Protein AF-0000000078474827 (afdb_homodimer)

Secondary structure (DSSP, 8-state):
----------TT-TT-S--HHHHHHHHSS-EEEEEEE-GGGTHHHHHSS-HHHHHHHHHHHHHHHHHTTEEEEE-B--TTS--BSHHHHHHHHHHHHH--------B-S-GGG-EE-TTSS-HHHHHHHHTTSSS--S----TTS-------HHHHHHHHHHHHHTTS---/----------TT-TTSS--HHHHHHHHSS-EEEEEEE-GGGTHHHHHSS-HHHHHHHHHHHHHHHHHTTEEEEE-B--TTS--BSHHHHHHHHHHHHH--------B-S-GGG-EE-TTSS-HHHHHHHHTTSSS--S----TTS-------HHHHHHHHHHHHHTTS---

Nearest PDB structures (foldseek):
  7z8j-assembly1_j  TM=6.757E-01  e=3.458E-06  Homo sapiens
  7z8k-assembly1_i  TM=7.017E-01  e=5.697E-06  Homo sapiens
  8ptk-assembly1_q  TM=6.849E-01  e=7.313E-06  Homo sapiens
  7z8f-assembly1_r  TM=7.012E-01  e=1.283E-05  Homo sapiens
  4w7g-assembly1_A  TM=6.858E-01  e=3.317E-03  Thermochaetoides thermophila DSM 1495

Foldseek 3Di:
DDPDPPCPDPPPPVCPLQPPLVVVVVPHLDAAEAEAEALVVVVVCCVDPPVLLLVVVVLLVVLVLQSNLHKYFAWHDDPPDDIECPVVVVQVVCCSVPVDDDDDAADPDDSRGGIDHGPNDHNVNSLVVVCPGPNNGSPCPPPPPPCPPVPPPVVVVVVVCVVVVVPPDDD/DDPPPPCPDPPPPVCPLQPPLVVCVVVHLDAAEAEAEALVVVVVCCVPPRVLLLVVVVLLVVLVLQSNLHKYFAWHDDPPDDIECPVVVVQVVCCSVPVDDDDDAADPDDSRGGIDHGPNDHNVNSLVVCCPGPNNGSPCCPPPPPCPPVPPPCVVVVVVCVVVVVPPDDD

Radius of gyration: 22.43 Å; Cα contacts (8 Å, |Δi|>4): 471; chains: 2; bounding box: 46×46×103 Å

InterPro domains:
  IPR008467 Dynein 1 light intermediate chain [PTHR12688] (30-138)
  IPR022780 Dynein family light intermediate chain [PF05783] (30-127)

Organism: Eimeria tenella (NCBI:txid5802)

Solvent-accessible surface area (backbone atoms only — not comparable to full-atom values): 19383 Å² total; per-residue (Å²): 136,83,78,78,79,79,77,76,78,78,81,72,68,89,64,65,91,46,32,71,54,29,59,42,43,68,66,31,74,34,43,42,36,36,38,32,30,27,23,55,63,50,51,64,42,53,74,40,100,42,40,63,53,51,53,50,52,53,48,47,52,50,41,56,22,30,44,35,41,18,18,40,38,23,17,20,49,50,86,96,52,83,65,36,46,54,69,56,50,50,44,51,50,42,19,57,50,71,63,45,87,76,82,83,72,70,32,84,87,41,86,38,49,26,30,41,55,53,65,72,55,49,55,68,61,49,50,58,55,37,46,74,42,93,73,44,53,82,79,58,77,55,78,59,62,68,75,62,69,74,54,53,54,58,58,54,47,47,48,50,47,48,57,53,55,59,66,55,73,86,125,138,84,80,77,81,80,79,77,77,78,79,72,66,88,63,64,90,45,32,70,53,28,57,40,43,69,71,28,75,32,44,41,38,37,38,32,29,28,24,54,66,51,51,62,42,52,74,39,101,42,39,64,54,51,54,48,52,54,49,49,52,50,43,55,23,30,45,36,43,18,17,40,38,24,19,20,49,49,87,96,52,82,66,36,46,54,68,55,50,51,45,51,50,41,20,56,51,70,64,45,86,75,82,83,73,70,32,83,88,42,85,38,48,26,29,40,54,53,67,72,55,50,55,68,59,47,51,58,55,38,46,75,43,94,72,44,52,80,78,58,76,53,78,58,63,70,76,61,70,77,54,52,49,59,58,54,42,44,48,51,45,48,58,53,56,58,67,54,76,87,127

Sequence (342 aa):
MRGVPRTVSKQTAAAAAAAPLLLLGAAASVSLTVAVTRGDCLSPFKRRQTPECLLLLLLYCRYLCAKNAAALIVTSCKPGATPRNVRLLYRYLMHRMYGYPFREGAQLEDEETLFVPAGWETVEELNAIVAKTSAGTFDKEKETAPAVSVQPIASFLKELQQQHSSSTPQLMRGVPRTVSKQTAAAAAAAPLLLLGAAASVSLTVAVTRGDCLSPFKRRQTPECLLLLLLYCRYLCAKNAAALIVTSCKPGATPRNVRLLYRYLMHRMYGYPFREGAQLEDEETLFVPAGWETVEELNAIVAKTSAGTFDKEKETAPAVSVQPIASFLKELQQQHSSSTPQL

pLDDT: mean 71.15, std 27.14, range [22.98, 98.56]

Structure (mmCIF, N/CA/C/O backbone):
data_AF-0000000078474827-model_v1
#
loop_
_entity.id
_entity.type
_entity.pdbx_description
1 polymer 'Dynein light intermediate chain'
#
loop_
_atom_site.group_PDB
_atom_site.id
_atom_site.type_symbol
_atom_site.label_atom_id
_atom_site.label_alt_id
_atom_site.label_comp_id
_atom_site.label_asym_id
_atom_site.label_entity_id
_atom_site.label_seq_id
_atom_site.pdbx_PDB_ins_code
_atom_site.Cartn_x
_atom_site.Cartn_y
_atom_site.Cartn_z
_atom_site.occupancy
_atom_site.B_iso_or_equiv
_atom_site.auth_seq_id
_atom_site.auth_comp_id
_atom_site.auth_asym_id
_atom_site.auth_atom_id
_atom_site.pdbx_PDB_model_num
ATOM 1 N N . MET A 1 1 ? 1.101 17.953 -53.156 1 27.97 1 MET A N 1
ATOM 2 C CA . MET A 1 1 ? 0.375 18.047 -51.875 1 27.97 1 MET A CA 1
ATOM 3 C C . MET A 1 1 ? 0.92 17.047 -50.875 1 27.97 1 MET A C 1
ATOM 5 O O . MET A 1 1 ? 0.712 15.836 -51 1 27.97 1 MET A O 1
ATOM 9 N N . ARG A 1 2 ? 2.07 17.25 -50.219 1 30.53 2 ARG A N 1
ATOM 10 C CA . ARG A 1 2 ? 3.104 16.438 -49.594 1 30.53 2 ARG A CA 1
ATOM 11 C C . ARG A 1 2 ? 2.648 15.93 -48.25 1 30.53 2 ARG A C 1
ATOM 13 O O . ARG A 1 2 ? 2.088 16.688 -47.438 1 30.53 2 ARG A O 1
ATOM 20 N N . GLY A 1 3 ? 2.221 14.617 -48.094 1 29.75 3 GLY A N 1
ATOM 21 C CA . GLY A 1 3 ? 1.652 13.836 -47 1 29.75 3 GLY A CA 1
ATOM 22 C C . GLY A 1 3 ? 2.465 13.906 -45.719 1 29.75 3 GLY A C 1
ATOM 23 O O . GLY A 1 3 ? 3.689 13.758 -45.75 1 29.75 3 GLY A O 1
ATOM 24 N N . VAL A 1 4 ? 2.086 14.805 -44.781 1 34.19 4 VAL A N 1
ATOM 25 C CA . VAL A 1 4 ? 2.803 15.109 -43.562 1 34.19 4 VAL A CA 1
ATOM 26 C C . VAL A 1 4 ? 3.01 13.836 -42.75 1 34.19 4 VAL A C 1
ATOM 28 O O . VAL A 1 4 ? 2.066 13.07 -42.531 1 34.19 4 VAL A O 1
ATOM 31 N N . PRO A 1 5 ? 4.262 13.273 -42.688 1 34.56 5 PRO A N 1
ATOM 32 C CA . PRO A 1 5 ? 4.637 12.039 -42 1 34.56 5 PRO A CA 1
ATOM 33 C C . PRO A 1 5 ? 4.266 12.062 -40.5 1 34.56 5 PRO A C 1
ATOM 35 O O . PRO A 1 5 ? 4.461 13.078 -39.844 1 34.56 5 PRO A O 1
ATOM 38 N N . ARG A 1 6 ? 3.127 11.469 -40.062 1 28.42 6 ARG A N 1
ATOM 39 C CA . ARG A 1 6 ? 2.553 11.344 -38.75 1 28.42 6 ARG A CA 1
ATOM 40 C C . ARG A 1 6 ? 3.59 10.836 -37.75 1 28.42 6 ARG A C 1
ATOM 42 O O . ARG A 1 6 ? 4.133 9.742 -37.906 1 28.42 6 ARG A O 1
ATOM 49 N N . THR A 1 7 ? 4.484 11.648 -37.156 1 28.05 7 THR A N 1
ATOM 50 C CA . THR A 1 7 ? 5.547 11.383 -36.188 1 28.05 7 THR A CA 1
ATOM 51 C C . THR A 1 7 ? 4.992 10.656 -34.938 1 28.05 7 THR A C 1
ATOM 53 O O . THR A 1 7 ? 4.172 11.211 -34.219 1 28.05 7 THR A O 1
ATOM 56 N N . VAL A 1 8 ? 4.484 9.414 -35.062 1 27.81 8 VAL A N 1
ATOM 57 C CA . VAL A 1 8 ? 4.102 8.562 -33.938 1 27.81 8 VAL A CA 1
ATOM 58 C C . VAL A 1 8 ? 5.227 8.539 -32.906 1 27.81 8 VAL A C 1
ATOM 60 O O . VAL A 1 8 ? 6.34 8.102 -33.188 1 27.81 8 VAL A O 1
ATOM 63 N N . SER A 1 9 ? 5.504 9.578 -32.125 1 26.67 9 SER A N 1
ATOM 64 C CA . SER A 1 9 ? 6.574 9.734 -31.156 1 26.67 9 SER A CA 1
ATOM 65 C C . SER A 1 9 ? 6.641 8.531 -30.219 1 26.67 9 SER A C 1
ATOM 67 O O . SER A 1 9 ? 5.613 7.949 -29.875 1 26.67 9 SER A O 1
ATOM 69 N N . LYS A 1 10 ? 7.777 7.762 -30.078 1 26.44 10 LYS A N 1
ATOM 70 C CA . LYS A 1 10 ? 8.492 6.684 -29.406 1 26.44 10 LYS A CA 1
ATOM 71 C C . LYS A 1 10 ? 8.391 6.82 -27.891 1 26.44 10 LYS A C 1
ATOM 73 O O . LYS A 1 10 ? 9.359 7.199 -27.234 1 26.44 10 LYS A O 1
ATOM 78 N N . GLN A 1 11 ? 7.609 7.703 -27.344 1 27.09 11 GLN A N 1
ATOM 79 C CA . GLN A 1 11 ? 7.781 7.945 -25.922 1 27.09 11 GLN A CA 1
ATOM 80 C C . GLN A 1 11 ? 7.617 6.652 -25.109 1 27.09 11 GLN A C 1
ATOM 82 O O . GLN A 1 11 ? 6.922 6.633 -24.094 1 27.09 11 GLN A O 1
ATOM 87 N N . THR A 1 12 ? 7.66 5.449 -25.656 1 26.3 12 THR A N 1
ATOM 88 C CA . THR A 1 12 ? 7.332 4.152 -25.078 1 26.3 12 THR A CA 1
ATOM 89 C C . THR A 1 12 ? 8.328 3.787 -23.969 1 26.3 12 THR A C 1
ATOM 91 O O . THR A 1 12 ? 8.047 2.93 -23.141 1 26.3 12 THR A O 1
ATOM 94 N N . ALA A 1 13 ? 9.633 4.168 -24 1 26.34 13 ALA A N 1
ATOM 95 C CA . ALA A 1 13 ? 10.812 3.518 -23.438 1 26.34 13 ALA A CA 1
ATOM 96 C C . ALA A 1 13 ? 10.836 3.648 -21.922 1 26.34 13 ALA A C 1
ATOM 98 O O . ALA A 1 13 ? 11.453 2.832 -21.234 1 26.34 13 ALA A O 1
ATOM 99 N N . ALA A 1 14 ? 10.648 4.762 -21.406 1 29.23 14 ALA A N 1
ATOM 100 C CA . ALA A 1 14 ? 11.07 5.059 -20.031 1 29.23 14 ALA A CA 1
ATOM 101 C C . ALA A 1 14 ? 10.328 4.18 -19.031 1 29.23 14 ALA A C 1
ATOM 103 O O . ALA A 1 14 ? 9.484 4.664 -18.281 1 29.23 14 ALA A O 1
ATOM 104 N N . ALA A 1 15 ? 9.609 3.186 -19.375 1 31.59 15 ALA A N 1
ATOM 105 C CA . ALA A 1 15 ? 8.906 2.121 -18.672 1 31.59 15 ALA A CA 1
ATOM 106 C C . ALA A 1 15 ? 9.859 1.324 -17.781 1 31.59 15 ALA A C 1
ATOM 108 O O . ALA A 1 15 ? 9.492 0.267 -17.266 1 31.59 15 ALA A O 1
ATOM 109 N N . ALA A 1 16 ? 11.188 1.532 -17.859 1 33.03 16 ALA A N 1
ATOM 110 C CA . ALA A 1 16 ? 12.258 0.709 -17.312 1 33.03 16 ALA A CA 1
ATOM 111 C C . ALA A 1 16 ? 12.023 0.406 -15.836 1 33.03 16 ALA A C 1
ATOM 113 O O . ALA A 1 16 ? 12.078 -0.752 -15.422 1 33.03 16 ALA A O 1
ATOM 114 N N . ALA A 1 17 ? 12.539 1.454 -14.992 1 35.06 17 ALA A N 1
ATOM 115 C CA . ALA A 1 17 ? 12.805 1.101 -13.602 1 35.06 17 ALA A CA 1
ATOM 116 C C . ALA A 1 17 ? 11.516 0.739 -12.867 1 35.06 17 ALA A C 1
ATOM 118 O O . ALA A 1 17 ? 10.938 1.57 -12.156 1 35.06 17 ALA A O 1
ATOM 119 N N . ALA A 1 18 ? 10.516 0.464 -13.57 1 38.66 18 ALA A N 1
ATOM 120 C CA . ALA A 1 18 ? 9.18 0.219 -13.039 1 38.66 18 ALA A CA 1
ATOM 121 C C . ALA A 1 18 ? 9.211 -0.868 -11.969 1 38.66 18 ALA A C 1
ATOM 123 O O . ALA A 1 18 ? 9.914 -1.87 -12.109 1 38.66 18 ALA A O 1
ATOM 124 N N . ALA A 1 19 ? 8.977 -0.535 -10.75 1 45.62 19 ALA A N 1
ATOM 125 C CA . ALA A 1 19 ? 8.844 -1.513 -9.672 1 45.62 19 ALA A CA 1
ATOM 126 C C . ALA A 1 19 ? 8.234 -2.816 -10.188 1 45.62 19 ALA A C 1
ATOM 128 O O . ALA A 1 19 ? 7.418 -2.807 -11.109 1 45.62 19 ALA A O 1
ATOM 129 N N . PRO A 1 20 ? 9.031 -3.902 -10.016 1 45.38 20 PRO A N 1
ATOM 130 C CA . PRO A 1 20 ? 8.547 -5.23 -10.406 1 45.38 20 PRO A CA 1
ATOM 131 C C . PRO A 1 20 ? 7.027 -5.348 -10.352 1 45.38 20 PRO A C 1
ATOM 133 O O . PRO A 1 20 ? 6.426 -6.027 -11.188 1 45.38 20 PRO A O 1
ATOM 136 N N . LEU A 1 21 ? 6.457 -4.562 -9.398 1 52.12 21 LEU A N 1
ATOM 137 C CA . LEU A 1 21 ? 5.008 -4.691 -9.32 1 52.12 21 LEU A CA 1
ATOM 138 C C . LEU A 1 21 ? 4.344 -4.098 -10.562 1 52.12 21 LEU A C 1
ATOM 140 O O . LEU A 1 21 ? 3.232 -4.492 -10.922 1 52.12 21 LEU A O 1
ATOM 144 N N . LEU A 1 22 ? 5.117 -3.23 -11.133 1 49.47 22 LEU A N 1
ATOM 145 C CA . LEU A 1 22 ? 4.59 -2.643 -12.359 1 49.47 22 LEU A CA 1
ATOM 146 C C . LEU A 1 22 ? 4.438 -3.699 -13.453 1 49.47 22 LEU A C 1
ATOM 148 O O . LEU A 1 22 ? 3.502 -3.645 -14.25 1 49.47 22 LEU A O 1
ATOM 152 N N . LEU A 1 23 ? 5.359 -4.441 -13.391 1 48.69 23 LEU A N 1
ATOM 153 C CA . LEU A 1 23 ? 5.25 -5.508 -14.383 1 48.69 23 LEU A CA 1
ATOM 154 C C . LEU A 1 23 ? 3.982 -6.324 -14.164 1 48.69 23 LEU A C 1
ATOM 156 O O . LEU A 1 23 ? 3.383 -6.816 -15.125 1 48.69 23 LEU A O 1
ATOM 160 N N . LEU A 1 24 ? 3.723 -6.395 -12.875 1 48.41 24 LEU A N 1
ATOM 161 C CA . LEU A 1 24 ? 2.471 -7.078 -12.57 1 48.41 24 LEU A CA 1
ATOM 162 C C . LEU A 1 24 ? 1.288 -6.352 -13.203 1 48.41 24 LEU A C 1
ATOM 164 O O . LEU A 1 24 ? 0.345 -6.988 -13.68 1 48.41 24 LEU A O 1
ATOM 168 N N . GLY A 1 25 ? 1.356 -4.977 -13.133 1 48.19 25 GLY A N 1
ATOM 169 C CA . GLY A 1 25 ? 0.293 -4.16 -13.695 1 48.19 25 GLY A CA 1
ATOM 170 C C . GLY A 1 25 ? 0.13 -4.34 -15.188 1 48.19 25 GLY A C 1
ATOM 171 O O . GLY A 1 25 ? -0.979 -4.227 -15.719 1 48.19 25 GLY A O 1
ATOM 172 N N . ALA A 1 26 ? 1.241 -4.258 -15.812 1 43.72 26 ALA A N 1
ATOM 173 C CA . ALA A 1 26 ? 1.12 -4.266 -17.266 1 43.72 26 ALA A CA 1
ATOM 174 C C . ALA A 1 26 ? 0.282 -5.453 -17.734 1 43.72 26 ALA A C 1
ATOM 176 O O . ALA A 1 26 ? -0.488 -5.336 -18.703 1 43.72 26 ALA A O 1
ATOM 177 N N . ALA A 1 27 ? 0.748 -6.645 -17.391 1 44.41 27 ALA A N 1
ATOM 178 C CA . ALA A 1 27 ? 0.059 -7.801 -17.953 1 44.41 27 ALA A CA 1
ATOM 179 C C . ALA A 1 27 ? -1.146 -8.195 -17.094 1 44.41 27 ALA A C 1
ATOM 181 O O . ALA A 1 27 ? -2.051 -8.883 -17.578 1 44.41 27 ALA A O 1
ATOM 182 N N . ALA A 1 28 ? -1.26 -7.887 -15.789 1 55.34 28 ALA A N 1
ATOM 183 C CA . ALA A 1 28 ? -2.201 -8.609 -14.93 1 55.34 28 ALA A CA 1
ATOM 184 C C . ALA A 1 28 ? -3.207 -7.648 -14.297 1 55.34 28 ALA A C 1
ATOM 186 O O . ALA A 1 28 ? -2.967 -6.441 -14.234 1 55.34 28 ALA A O 1
ATOM 187 N N . SER A 1 29 ? -4.438 -8.055 -14.398 1 75.88 29 SER A N 1
ATOM 188 C CA . SER A 1 29 ? -5.602 -7.578 -13.656 1 75.88 29 SER A CA 1
ATOM 189 C C . SER A 1 29 ? -5.273 -7.359 -12.188 1 75.88 29 SER A C 1
ATOM 191 O O . SER A 1 29 ? -6.105 -6.867 -11.422 1 75.88 29 SER A O 1
ATOM 193 N N . VAL A 1 30 ? -3.889 -7.578 -11.953 1 88.5 30 VAL A N 1
ATOM 194 C CA . VAL A 1 30 ? -3.521 -7.426 -10.547 1 88.5 30 VAL A CA 1
ATOM 195 C C . VAL A 1 30 ? -3.355 -5.945 -10.219 1 88.5 30 VAL A C 1
ATOM 197 O O . VAL A 1 30 ? -2.777 -5.188 -11 1 88.5 30 VAL A O 1
ATOM 200 N N . SER A 1 31 ? -3.869 -5.539 -9.156 1 91.94 31 SER A N 1
ATOM 201 C CA . SER A 1 31 ? -3.781 -4.141 -8.75 1 91.94 31 SER A CA 1
ATOM 202 C C . SER A 1 31 ? -3.375 -4.023 -7.281 1 91.94 31 SER A C 1
ATOM 204 O O . SER A 1 31 ? -3.662 -4.914 -6.477 1 91.94 31 SER A O 1
ATOM 206 N N . LEU A 1 32 ? -2.621 -2.932 -7.027 1 94.75 32 LEU A N 1
ATOM 207 C CA . LEU A 1 32 ? -2.23 -2.582 -5.664 1 94.75 32 LEU A CA 1
ATOM 208 C C . LEU A 1 32 ? -2.977 -1.34 -5.188 1 94.75 32 LEU A C 1
ATOM 210 O O . LEU A 1 32 ? -3.051 -0.34 -5.906 1 94.75 32 LEU A O 1
ATOM 214 N N . THR A 1 33 ? -3.596 -1.449 -4.066 1 97.31 33 THR A N 1
ATOM 215 C CA . THR A 1 33 ? -4.234 -0.313 -3.414 1 97.31 33 THR A CA 1
ATOM 216 C C . THR A 1 33 ? -3.699 -0.13 -1.997 1 97.31 33 THR A C 1
ATOM 218 O O . THR A 1 33 ? -3.691 -1.074 -1.203 1 97.31 33 THR A O 1
ATOM 221 N N . VAL A 1 34 ? -3.199 1.033 -1.724 1 97.69 34 VAL A N 1
ATOM 222 C CA . VAL A 1 34 ? -2.803 1.403 -0.37 1 97.69 34 VAL A CA 1
ATOM 223 C C . VAL A 1 34 ? -3.918 2.205 0.296 1 97.69 34 VAL A C 1
ATOM 225 O O . VAL A 1 34 ? -4.285 3.281 -0.179 1 97.69 34 VAL A O 1
ATOM 228 N N . ALA A 1 35 ? -4.488 1.643 1.322 1 97.94 35 ALA A N 1
ATOM 229 C CA . ALA A 1 35 ? -5.512 2.312 2.121 1 97.94 35 ALA A CA 1
ATOM 230 C C . ALA A 1 35 ? -4.926 2.848 3.424 1 97.94 35 ALA A C 1
ATOM 232 O O . ALA A 1 35 ? -4.371 2.086 4.223 1 97.94 35 ALA A O 1
ATOM 233 N N . VAL A 1 36 ? -4.988 4.121 3.588 1 95.12 36 VAL A N 1
ATOM 234 C CA . VAL A 1 36 ? -4.66 4.754 4.859 1 95.12 36 VAL A CA 1
ATOM 235 C C . VAL A 1 36 ? -5.938 4.973 5.672 1 95.12 36 VAL A C 1
ATOM 237 O O . VAL A 1 36 ? -6.816 5.73 5.262 1 95.12 36 VAL A O 1
ATOM 240 N N . THR A 1 37 ? -6.055 4.32 6.785 1 94.25 37 THR A N 1
ATOM 241 C CA . THR A 1 37 ? -7.254 4.453 7.609 1 94.25 37 THR A CA 1
ATOM 242 C C . THR A 1 37 ? -7.012 5.426 8.758 1 94.25 37 THR A C 1
ATOM 244 O O . THR A 1 37 ? -5.883 5.57 9.234 1 94.25 37 THR A O 1
ATOM 247 N N . ARG A 1 38 ? -8.055 6.16 9.172 1 92.5 38 ARG A N 1
ATOM 248 C CA . ARG A 1 38 ? -8.078 7.133 10.266 1 92.5 38 ARG A CA 1
ATOM 249 C C . ARG A 1 38 ? -7.219 8.352 9.93 1 92.5 38 ARG A C 1
ATOM 251 O O . ARG A 1 38 ? -6.457 8.828 10.766 1 92.5 38 ARG A O 1
ATOM 258 N N . GLY A 1 39 ? -7.434 8.789 8.68 1 90.75 39 GLY A N 1
ATOM 259 C CA . GLY A 1 39 ? -6.789 10.023 8.258 1 90.75 39 GLY A CA 1
ATOM 260 C C . GLY A 1 39 ? -7.141 11.211 9.125 1 90.75 39 GLY A C 1
ATOM 261 O O . GLY A 1 39 ? -6.402 12.203 9.164 1 90.75 39 GLY A O 1
ATOM 262 N N . ASP A 1 40 ? -8.219 11.172 9.82 1 89.25 40 ASP A N 1
ATOM 263 C CA . ASP A 1 40 ? -8.641 12.219 10.75 1 89.25 40 ASP A CA 1
ATOM 264 C C . ASP A 1 40 ? -7.613 12.422 11.859 1 89.25 40 ASP A C 1
ATOM 266 O O . ASP A 1 40 ? -7.57 13.477 12.484 1 89.25 40 ASP A O 1
ATOM 270 N N . CYS A 1 41 ? -6.82 11.422 12.062 1 84.25 41 CYS A N 1
ATOM 271 C CA . CYS A 1 41 ? -5.793 11.516 13.086 1 84.25 41 CYS A CA 1
ATOM 272 C C . CYS A 1 41 ? -4.555 12.234 12.562 1 84.25 41 CYS A C 1
ATOM 274 O O . CYS A 1 41 ? -3.645 12.555 13.32 1 84.25 41 CYS A O 1
ATOM 276 N N . LEU A 1 42 ? -4.559 12.508 11.258 1 79.38 42 LEU A N 1
ATOM 277 C CA . LEU A 1 42 ? -3.447 13.242 10.656 1 79.38 42 LEU A CA 1
ATOM 278 C C . LEU A 1 42 ? -3.625 14.742 10.836 1 79.38 42 LEU A C 1
ATOM 280 O O . LEU A 1 42 ? -2.646 15.492 10.82 1 79.38 42 LEU A O 1
ATOM 284 N N . SER A 1 43 ? -4.801 15.203 11.031 1 76.88 43 SER A N 1
ATOM 285 C CA . SER A 1 43 ? -5.148 16.609 11.016 1 76.88 43 SER A CA 1
ATOM 286 C C . SER A 1 43 ? -4.398 17.375 12.109 1 76.88 43 SER A C 1
ATOM 288 O O . SER A 1 43 ? -3.967 18.516 11.891 1 76.88 43 SER A O 1
ATOM 290 N N . PRO A 1 44 ? -4.207 16.812 13.281 1 72.5 44 PRO A N 1
ATOM 291 C CA . PRO A 1 44 ? -3.48 17.578 14.305 1 72.5 44 PRO A CA 1
ATOM 292 C C . PRO A 1 44 ? -2.061 17.922 13.875 1 72.5 44 PRO A C 1
ATOM 294 O O . PRO A 1 44 ? -1.507 18.938 14.328 1 72.5 44 PRO A O 1
ATOM 297 N N . PHE A 1 45 ? -1.519 17.188 13.008 1 69.94 45 PHE A N 1
ATOM 298 C CA . PHE A 1 45 ? -0.172 17.453 12.523 1 69.94 45 PHE A CA 1
ATOM 299 C C . PHE A 1 45 ? -0.169 18.656 11.594 1 69.94 45 PHE A C 1
ATOM 301 O O . PHE A 1 45 ? 0.862 19.312 11.414 1 69.94 45 PHE A O 1
ATOM 308 N N . LYS A 1 46 ? -1.328 18.922 10.977 1 70.06 46 LYS A N 1
ATOM 309 C CA . LYS A 1 46 ? -1.468 20.078 10.102 1 70.06 46 LYS A CA 1
ATOM 310 C C . LYS A 1 46 ? -1.485 21.375 10.914 1 70.06 46 LYS A C 1
ATOM 312 O O . LYS A 1 46 ? -0.971 22.406 10.461 1 70.06 46 LYS A O 1
ATOM 317 N N . ARG A 1 47 ? -2.105 21.281 11.977 1 65.81 47 ARG A N 1
ATOM 318 C CA . ARG A 1 47 ? -2.289 22.469 12.789 1 65.81 47 ARG A CA 1
ATOM 319 C C . ARG A 1 47 ? -1.019 22.812 13.57 1 65.81 47 ARG A C 1
ATOM 321 O O . ARG A 1 47 ? -0.747 23.984 13.852 1 65.81 47 ARG A O 1
ATOM 328 N N . ARG A 1 48 ? -0.341 21.781 13.836 1 61.06 48 ARG A N 1
ATOM 329 C CA . ARG A 1 48 ? 0.883 22.047 14.586 1 61.06 48 ARG A CA 1
ATOM 330 C C . ARG A 1 48 ? 1.984 22.562 13.664 1 61.06 48 ARG A C 1
ATOM 332 O O . ARG A 1 48 ? 1.818 22.609 12.445 1 61.06 48 ARG A O 1
ATOM 339 N N . GLN A 1 49 ? 3.105 23.188 14.156 1 52.72 49 GLN A N 1
ATOM 340 C CA . GLN A 1 49 ? 4.254 23.844 13.547 1 52.72 49 GLN A CA 1
ATOM 341 C C . GLN A 1 49 ? 4.945 22.922 12.539 1 52.72 49 GLN A C 1
ATOM 343 O O . GLN A 1 49 ? 5.887 23.344 11.859 1 52.72 49 GLN A O 1
ATOM 348 N N . THR A 1 50 ? 4.242 21.812 12.211 1 58.41 50 THR A N 1
ATOM 349 C CA . THR A 1 50 ? 5.062 21.016 11.312 1 58.41 50 THR A CA 1
ATOM 350 C C . THR A 1 50 ? 4.25 20.547 10.102 1 58.41 50 THR A C 1
ATOM 352 O O . THR A 1 50 ? 4.18 19.359 9.812 1 58.41 50 THR A O 1
ATOM 355 N N . PRO A 1 51 ? 3.457 21.594 9.477 1 66.69 51 PRO A N 1
ATOM 356 C CA . PRO A 1 51 ? 2.652 21.234 8.305 1 66.69 51 PRO A CA 1
ATOM 357 C C . PRO A 1 51 ? 3.484 20.609 7.184 1 66.69 51 PRO A C 1
ATOM 359 O O . PRO A 1 51 ? 3.008 19.719 6.484 1 66.69 51 PRO A O 1
ATOM 362 N N . GLU A 1 52 ? 4.66 20.953 7.191 1 75.38 52 GLU A N 1
ATOM 363 C CA . GLU A 1 52 ? 5.48 20.438 6.098 1 75.38 52 GLU A CA 1
ATOM 364 C C . GLU A 1 52 ? 5.754 18.953 6.25 1 75.38 52 GLU A C 1
ATOM 366 O O . GLU A 1 52 ? 5.84 18.219 5.258 1 75.38 52 GLU A O 1
ATOM 371 N N . CYS A 1 53 ? 5.703 18.562 7.504 1 75.31 53 CYS A N 1
ATOM 372 C CA . CYS A 1 53 ? 5.977 17.156 7.738 1 75.31 53 CYS A CA 1
ATOM 373 C C . CYS A 1 53 ? 4.836 16.281 7.219 1 75.31 53 CYS A C 1
ATOM 375 O O . CYS A 1 53 ? 5.074 15.242 6.605 1 75.31 53 CYS A O 1
ATOM 377 N N . LEU A 1 54 ? 3.607 16.734 7.504 1 82 54 LEU A N 1
ATOM 378 C CA . LEU A 1 54 ? 2.457 15.992 7.012 1 82 54 LEU A CA 1
ATOM 379 C C . LEU A 1 54 ? 2.438 15.961 5.488 1 82 54 LEU A C 1
ATOM 381 O O . LEU A 1 54 ? 2.191 14.914 4.883 1 82 54 LEU A O 1
ATOM 385 N N . LEU A 1 55 ? 2.709 17.125 4.953 1 83.81 55 LEU A N 1
ATOM 386 C CA . LEU A 1 55 ? 2.787 17.219 3.5 1 83.81 55 LEU A CA 1
ATOM 387 C C . LEU A 1 55 ? 3.836 16.25 2.953 1 83.81 55 LEU A C 1
ATOM 389 O O . LEU A 1 55 ? 3.576 15.531 1.987 1 83.81 55 LEU A O 1
ATOM 393 N N . LEU A 1 56 ? 4.949 16.188 3.547 1 84.62 56 LEU A N 1
ATOM 394 C CA . LEU A 1 56 ? 6.047 15.344 3.078 1 84.62 56 LEU A CA 1
ATOM 395 C C . LEU A 1 56 ? 5.715 13.867 3.256 1 84.62 56 LEU A C 1
ATOM 397 O O . LEU A 1 56 ? 6.062 13.039 2.408 1 84.62 56 LEU A O 1
ATOM 401 N N . LEU A 1 57 ? 5.055 13.594 4.32 1 85 57 LEU A N 1
ATOM 402 C CA . LEU A 1 57 ? 4.641 12.211 4.562 1 85 57 LEU A CA 1
ATOM 403 C C . LEU A 1 57 ? 3.693 11.727 3.471 1 85 57 LEU A C 1
ATOM 405 O O . LEU A 1 57 ? 3.879 10.641 2.918 1 85 57 LEU A O 1
ATOM 409 N N . LEU A 1 58 ? 2.734 12.547 3.217 1 88.75 58 LEU A N 1
ATOM 410 C CA . LEU A 1 58 ? 1.755 12.164 2.205 1 88.75 58 LEU A CA 1
ATOM 411 C C . LEU A 1 58 ? 2.389 12.133 0.819 1 88.75 58 LEU A C 1
ATOM 413 O O . LEU A 1 58 ? 2.043 11.289 -0.009 1 88.75 58 LEU A O 1
ATOM 417 N N . LEU A 1 59 ? 3.33 12.992 0.625 1 90.75 59 LEU A N 1
ATOM 418 C CA . LEU A 1 59 ? 4.062 13 -0.638 1 90.75 59 LEU A CA 1
ATOM 419 C C . LEU A 1 59 ? 4.891 11.734 -0.797 1 90.75 59 LEU A C 1
ATOM 421 O O . LEU A 1 59 ? 4.973 11.172 -1.892 1 90.75 59 LEU A O 1
ATOM 425 N N . TYR A 1 60 ? 5.492 11.32 0.234 1 88.75 60 TYR A N 1
ATOM 426 C CA . TYR A 1 60 ? 6.262 10.078 0.21 1 88.75 60 TYR A CA 1
ATOM 427 C C . TYR A 1 60 ? 5.363 8.891 -0.115 1 88.75 60 TYR A C 1
ATOM 429 O O . TYR A 1 60 ? 5.742 8.016 -0.896 1 88.75 60 TYR A O 1
ATOM 437 N N . CYS A 1 61 ? 4.207 8.836 0.499 1 91.38 61 CYS A N 1
ATOM 438 C CA . CYS A 1 61 ? 3.248 7.777 0.201 1 91.38 61 CYS A CA 1
ATOM 439 C C . CYS A 1 61 ? 2.883 7.77 -1.278 1 91.38 61 CYS A C 1
ATOM 441 O O . CYS A 1 61 ? 2.826 6.711 -1.904 1 91.38 61 CYS A O 1
ATOM 443 N N . ARG A 1 62 ? 2.643 8.906 -1.776 1 95.12 62 ARG A N 1
ATOM 444 C CA . ARG A 1 62 ? 2.332 9.039 -3.197 1 95.12 62 ARG A CA 1
ATOM 445 C C . ARG A 1 62 ? 3.488 8.547 -4.059 1 95.12 62 ARG A C 1
ATOM 447 O O . ARG A 1 62 ? 3.275 7.844 -5.051 1 95.12 62 ARG A O 1
ATOM 454 N N . TYR A 1 63 ? 4.648 8.867 -3.664 1 92.56 63 TYR A N 1
ATOM 455 C CA . TYR A 1 63 ? 5.848 8.438 -4.379 1 92.56 63 TYR A CA 1
ATOM 456 C C . TYR A 1 63 ? 5.953 6.918 -4.41 1 92.56 63 TYR A C 1
ATOM 458 O O . TYR A 1 63 ? 6.168 6.324 -5.469 1 92.56 63 TYR A O 1
ATOM 466 N N . LEU A 1 64 ? 5.805 6.324 -3.258 1 88.69 64 LEU A N 1
ATOM 467 C CA . LEU A 1 64 ? 5.859 4.867 -3.176 1 88.69 64 LEU A CA 1
ATOM 468 C C . LEU A 1 64 ? 4.781 4.23 -4.043 1 88.69 64 LEU A C 1
ATOM 470 O O . LEU A 1 64 ? 5.023 3.219 -4.707 1 88.69 64 LEU A O 1
ATOM 474 N N . CYS A 1 65 ? 3.582 4.832 -4.012 1 92.62 65 CYS A N 1
ATOM 475 C CA . CYS A 1 65 ? 2.488 4.312 -4.824 1 92.62 65 CYS A CA 1
ATOM 476 C C . CYS A 1 65 ? 2.793 4.469 -6.312 1 92.62 65 CYS A C 1
ATOM 478 O O . CYS A 1 65 ? 2.576 3.543 -7.094 1 92.62 65 CYS A O 1
ATOM 480 N N . ALA A 1 66 ? 3.334 5.578 -6.688 1 91.88 66 ALA A N 1
ATOM 481 C CA . ALA A 1 66 ? 3.664 5.809 -8.094 1 91.88 66 ALA A CA 1
ATOM 482 C C . ALA A 1 66 ? 4.73 4.828 -8.57 1 91.88 66 ALA A C 1
ATOM 484 O O . ALA A 1 66 ? 4.641 4.297 -9.68 1 91.88 66 ALA A O 1
ATOM 485 N N . LYS A 1 67 ? 5.672 4.539 -7.766 1 87 67 LYS A N 1
ATOM 486 C CA . LYS A 1 67 ? 6.758 3.629 -8.102 1 87 67 LYS A CA 1
ATOM 487 C C . LYS A 1 67 ? 6.234 2.223 -8.375 1 87 67 LYS A C 1
ATOM 489 O O . LYS A 1 67 ? 6.867 1.445 -9.094 1 87 67 LYS A O 1
ATOM 494 N N . ASN A 1 68 ? 5.148 1.916 -7.828 1 87.06 68 ASN A N 1
ATOM 495 C CA . ASN A 1 68 ? 4.633 0.552 -7.898 1 87.06 68 ASN A CA 1
ATOM 496 C C . ASN A 1 68 ? 3.275 0.498 -8.594 1 87.06 68 ASN A C 1
ATOM 498 O O . ASN A 1 68 ? 2.572 -0.511 -8.508 1 87.06 68 ASN A O 1
ATOM 502 N N . ALA A 1 69 ? 2.834 1.615 -9.25 1 88.69 69 ALA A N 1
ATOM 503 C CA . ALA A 1 69 ? 1.56 1.731 -9.953 1 88.69 69 ALA A CA 1
ATOM 504 C C . ALA A 1 69 ? 0.389 1.402 -9.031 1 88.69 69 ALA A C 1
ATOM 506 O O . ALA A 1 69 ? -0.529 0.676 -9.422 1 88.69 69 ALA A O 1
ATOM 50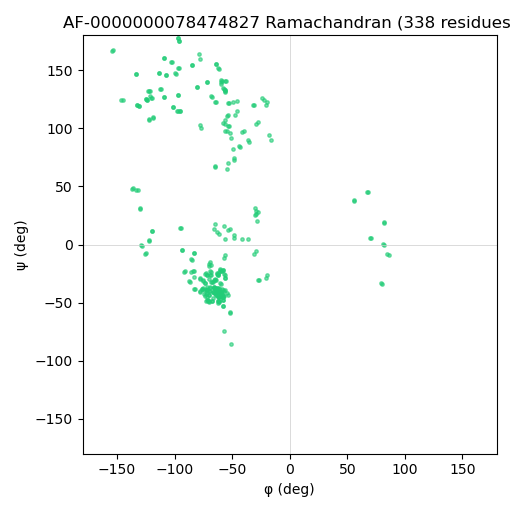7 N N . ALA A 1 70 ? 0.499 1.815 -7.824 1 93.69 70 ALA A N 1
ATOM 508 C CA . ALA A 1 70 ? -0.527 1.57 -6.816 1 93.69 70 ALA A CA 1
ATOM 509 C C . ALA A 1 70 ? -1.451 2.775 -6.668 1 93.69 70 ALA A C 1
ATOM 511 O O . ALA A 1 70 ? -1.081 3.896 -7.023 1 93.69 70 ALA A O 1
ATOM 512 N N . ALA A 1 71 ? -2.689 2.502 -6.27 1 96.88 71 ALA A N 1
ATOM 513 C CA . ALA A 1 71 ? -3.592 3.568 -5.836 1 96.88 71 ALA A CA 1
ATOM 514 C C . ALA A 1 71 ? -3.373 3.91 -4.367 1 96.88 71 ALA A C 1
ATOM 516 O O . ALA A 1 71 ? -2.875 3.086 -3.598 1 96.88 71 ALA A O 1
ATOM 517 N N . LEU A 1 72 ? -3.707 5.145 -4.008 1 97.88 72 LEU A N 1
ATOM 518 C CA . LEU A 1 72 ? -3.664 5.613 -2.625 1 97.88 72 LEU A CA 1
ATOM 519 C C . LEU A 1 72 ? -5.016 6.176 -2.201 1 97.88 72 LEU A C 1
ATOM 521 O O . LEU A 1 72 ? -5.578 7.035 -2.885 1 97.88 72 LEU A O 1
ATOM 525 N N . ILE A 1 73 ? -5.543 5.664 -1.138 1 98.5 73 ILE A N 1
ATOM 526 C CA . ILE A 1 73 ? -6.812 6.164 -0.625 1 98.5 73 ILE A CA 1
ATOM 527 C C . ILE A 1 73 ? -6.699 6.406 0.88 1 98.5 73 ILE A C 1
ATOM 529 O O . ILE A 1 73 ? -6.41 5.48 1.642 1 98.5 73 ILE A O 1
ATOM 533 N N . VAL A 1 74 ? -6.922 7.652 1.263 1 96.75 74 VAL A N 1
ATOM 534 C CA . VAL A 1 74 ? -7 7.996 2.68 1 96.75 74 VAL A CA 1
ATOM 535 C C . VAL A 1 74 ? -8.461 8.047 3.117 1 96.75 74 VAL A C 1
ATOM 537 O O . VAL A 1 74 ? -9.289 8.68 2.455 1 96.75 74 VAL A O 1
ATOM 540 N N . THR A 1 75 ? -8.781 7.336 4.199 1 96.06 75 THR A N 1
ATOM 541 C CA . THR A 1 75 ? -10.125 7.379 4.758 1 96.06 75 THR A CA 1
ATOM 542 C C . THR A 1 75 ? -10.125 8.039 6.133 1 96.06 75 THR A C 1
ATOM 544 O O . THR A 1 75 ? -9.125 7.977 6.852 1 96.06 75 THR A O 1
ATOM 547 N N . SER A 1 76 ? -11.203 8.711 6.434 1 93.62 76 SER A N 1
ATOM 548 C CA . SER A 1 76 ? -11.422 9.336 7.734 1 93.62 76 SER A CA 1
ATOM 549 C C . SER A 1 76 ? -12.695 8.82 8.391 1 93.62 76 SER A C 1
ATOM 551 O O . SER A 1 76 ? -13.742 8.742 7.738 1 93.62 76 SER A O 1
ATOM 553 N N . CYS A 1 77 ? -12.57 8.453 9.648 1 91.81 77 CYS A N 1
ATOM 554 C CA . CYS A 1 77 ? -13.703 7.91 10.391 1 91.81 77 CYS A CA 1
ATOM 555 C C . CYS A 1 77 ? -13.758 8.5 11.797 1 91.81 77 CYS A C 1
ATOM 557 O O . CYS A 1 77 ? -13.898 7.77 12.781 1 91.81 77 CYS A O 1
ATOM 559 N N . LYS A 1 78 ? -13.648 9.719 11.836 1 89.25 78 LYS A N 1
ATOM 560 C CA . LYS A 1 78 ? -13.758 10.406 13.117 1 89.25 78 LYS A CA 1
ATOM 561 C C . LYS A 1 78 ? -15.094 10.102 13.789 1 89.25 78 LYS A C 1
ATOM 563 O O . LYS A 1 78 ? -16.141 10.141 13.141 1 89.25 78 LYS A O 1
ATOM 568 N N . PRO A 1 79 ? -15.008 9.789 15.109 1 86.81 79 PRO A N 1
ATOM 569 C CA . PRO A 1 79 ? -16.266 9.531 15.828 1 86.81 79 PRO A CA 1
ATOM 570 C C . PRO A 1 79 ? -17.25 10.695 15.734 1 86.81 79 PRO A C 1
ATOM 572 O O . PRO A 1 79 ? -16.859 11.852 15.914 1 86.81 79 PRO A O 1
ATOM 575 N N . GLY A 1 80 ? -18.469 10.461 15.438 1 91.38 80 GLY A N 1
ATOM 576 C CA . GLY A 1 80 ? -19.516 11.477 15.398 1 91.38 80 GLY A CA 1
ATOM 577 C C . GLY A 1 80 ? -19.609 12.195 14.062 1 91.38 80 GLY A C 1
ATOM 578 O O . GLY A 1 80 ? -20.484 13.031 13.859 1 91.38 80 GLY A O 1
ATOM 579 N N . ALA A 1 81 ? -18.719 12 13.188 1 92.62 81 ALA A N 1
ATOM 580 C CA . ALA A 1 81 ? -18.734 12.641 11.875 1 92.62 81 ALA A CA 1
ATOM 581 C C . ALA A 1 81 ? -19.062 11.625 10.781 1 92.62 81 ALA A C 1
ATOM 583 O O . ALA A 1 81 ? -18.969 10.414 10.992 1 92.62 81 ALA A O 1
ATOM 584 N N . THR A 1 82 ? -19.484 12.164 9.672 1 93.75 82 THR A N 1
ATOM 585 C CA . THR A 1 82 ? -19.703 11.305 8.508 1 93.75 82 THR A CA 1
ATOM 586 C C . THR A 1 82 ? -18.359 10.773 7.988 1 93.75 82 THR A C 1
ATOM 588 O O . THR A 1 82 ? -17.422 11.539 7.773 1 93.75 82 THR A O 1
ATOM 591 N N . PRO A 1 83 ? -18.344 9.398 7.852 1 94.12 83 PRO A N 1
ATOM 592 C CA . PRO A 1 83 ? -17.094 8.859 7.305 1 94.12 83 PRO A CA 1
ATOM 593 C C . PRO A 1 83 ? -16.766 9.406 5.918 1 94.12 83 PRO A C 1
ATOM 595 O O . PRO A 1 83 ? -17.672 9.625 5.109 1 94.12 83 PRO A O 1
ATOM 598 N N . ARG A 1 84 ? -15.508 9.648 5.711 1 96.69 84 ARG A N 1
ATOM 599 C CA . ARG A 1 84 ? -15.062 10.148 4.414 1 96.69 84 ARG A CA 1
ATOM 600 C C . ARG A 1 84 ? -14.211 9.109 3.689 1 96.69 84 ARG A C 1
ATOM 602 O O . ARG A 1 84 ? -13.406 8.414 4.312 1 96.69 84 ARG A O 1
ATOM 609 N N . ASN A 1 85 ? -14.453 8.836 2.34 1 97.44 85 ASN A N 1
ATOM 610 C CA . ASN A 1 85 ? -13.719 8 1.392 1 97.44 85 ASN A CA 1
ATOM 611 C C . ASN A 1 85 ? -13.875 6.516 1.717 1 97.44 85 ASN A C 1
ATOM 613 O O . ASN A 1 85 ? -13.188 5.676 1.131 1 97.44 85 ASN A O 1
ATOM 617 N N . VAL A 1 86 ? -14.703 6.141 2.703 1 96.5 86 VAL A N 1
ATOM 618 C CA . VAL A 1 86 ? -14.93 4.727 2.977 1 96.5 86 VAL A CA 1
ATOM 619 C C . VAL A 1 86 ? -15.688 4.09 1.812 1 96.5 86 VAL A C 1
ATOM 621 O O . VAL A 1 86 ? -15.297 3.023 1.323 1 96.5 86 VAL A O 1
ATOM 624 N N . ARG A 1 87 ? -16.75 4.797 1.436 1 96 87 ARG A N 1
ATOM 625 C CA . ARG A 1 87 ? -17.516 4.328 0.277 1 96 87 ARG A CA 1
ATOM 626 C C . ARG A 1 87 ? -16.641 4.348 -0.98 1 96 87 ARG A C 1
ATOM 628 O O . ARG A 1 87 ? -16.734 3.439 -1.812 1 96 87 ARG A O 1
ATOM 635 N N . LEU A 1 88 ? -15.867 5.324 -1.192 1 97.5 88 LEU A N 1
ATOM 636 C CA . LEU A 1 88 ? -14.961 5.414 -2.334 1 97.5 88 LEU A CA 1
ATOM 637 C C . LEU A 1 88 ? -13.984 4.242 -2.348 1 97.5 88 LEU A C 1
ATOM 639 O O . LEU A 1 88 ? -13.773 3.619 -3.391 1 97.5 88 LEU A O 1
ATOM 643 N N . LEU A 1 89 ? -13.398 3.916 -1.199 1 98.06 89 LEU A N 1
ATOM 644 C CA . LEU A 1 89 ? -12.484 2.787 -1.071 1 98.06 89 LEU A CA 1
ATOM 645 C C . LEU A 1 89 ? -13.164 1.486 -1.488 1 98.06 89 LEU A C 1
ATOM 647 O O . LEU A 1 89 ? -12.609 0.718 -2.279 1 98.06 89 LEU A O 1
ATOM 651 N N . TYR A 1 90 ? -14.344 1.345 -0.947 1 97 90 TYR A N 1
ATOM 652 C CA . TYR A 1 90 ? -15.117 0.157 -1.291 1 97 90 TYR A CA 1
ATOM 653 C C . TYR A 1 90 ? -15.344 0.072 -2.795 1 97 90 TYR A C 1
ATOM 655 O O . TYR A 1 90 ? -15.062 -0.957 -3.416 1 97 90 TYR A O 1
ATOM 663 N N . ARG A 1 91 ? -15.844 1.092 -3.354 1 96.12 91 ARG A N 1
ATOM 664 C CA . ARG A 1 91 ? -16.156 1.108 -4.777 1 96.12 91 ARG A CA 1
ATOM 665 C C . ARG A 1 91 ? -14.906 0.888 -5.621 1 96.12 91 ARG A C 1
ATOM 667 O O . ARG A 1 91 ? -14.953 0.19 -6.637 1 96.12 91 ARG A O 1
ATOM 674 N N . TYR A 1 92 ? -13.836 1.472 -5.246 1 97.5 92 TYR A N 1
ATOM 675 C CA . TYR A 1 92 ? -12.594 1.312 -5.992 1 97.5 92 TYR A CA 1
ATOM 676 C C . TYR A 1 92 ? -12.117 -0.134 -5.953 1 97.5 92 TYR A C 1
ATOM 678 O O . TYR A 1 92 ? -11.719 -0.689 -6.98 1 97.5 92 TYR A O 1
ATOM 686 N N . LEU A 1 93 ? -12.188 -0.779 -4.758 1 96.38 93 LEU A N 1
ATOM 687 C CA . LEU A 1 93 ? -11.781 -2.176 -4.633 1 96.38 93 LEU A CA 1
ATOM 688 C C . LEU A 1 93 ? -12.688 -3.078 -5.473 1 96.38 93 LEU A C 1
ATOM 690 O O . LEU A 1 93 ? -12.203 -3.994 -6.141 1 96.38 93 LEU A O 1
ATOM 694 N N . MET A 1 94 ? -13.961 -2.742 -5.469 1 95.06 94 MET A N 1
ATOM 695 C CA . MET A 1 94 ? -14.898 -3.521 -6.277 1 95.06 94 MET A CA 1
ATOM 696 C C . MET A 1 94 ? -14.609 -3.352 -7.766 1 95.06 94 MET A C 1
ATOM 698 O O . MET A 1 94 ? -14.75 -4.297 -8.539 1 95.06 94 MET A O 1
ATOM 702 N N . HIS A 1 95 ? -14.25 -2.201 -8.062 1 94.69 95 HIS A N 1
ATOM 703 C CA . HIS A 1 95 ? -13.859 -1.926 -9.445 1 94.69 95 HIS A CA 1
ATOM 704 C C . HIS A 1 95 ? -12.641 -2.754 -9.844 1 94.69 95 HIS A C 1
ATOM 706 O O . HIS A 1 95 ? -12.656 -3.412 -10.891 1 94.69 95 HIS A O 1
ATOM 712 N N . ARG A 1 96 ? -11.68 -2.809 -9.008 1 93.81 96 ARG A N 1
ATOM 713 C CA . ARG A 1 96 ? -10.422 -3.482 -9.32 1 93.81 96 ARG A CA 1
ATOM 714 C C . ARG A 1 96 ? -10.578 -4.996 -9.25 1 93.81 96 ARG A C 1
ATOM 716 O O . ARG A 1 96 ? -9.93 -5.73 -10 1 93.81 96 ARG A O 1
ATOM 723 N N . MET A 1 97 ? -11.477 -5.461 -8.375 1 91.69 97 MET A N 1
ATOM 724 C CA . MET A 1 97 ? -11.656 -6.898 -8.188 1 91.69 97 MET A CA 1
ATOM 725 C C . MET A 1 97 ? -12.586 -7.48 -9.242 1 91.69 97 MET A C 1
ATOM 727 O O . MET A 1 97 ? -12.367 -8.586 -9.734 1 91.69 97 MET A O 1
ATOM 731 N N . TYR A 1 98 ? -13.609 -6.688 -9.555 1 90.12 98 TYR A N 1
ATOM 732 C CA . TYR A 1 98 ? -14.703 -7.289 -10.32 1 90.12 98 TYR A CA 1
ATOM 733 C C . TYR A 1 98 ? -14.977 -6.5 -11.594 1 90.12 98 TYR A C 1
ATOM 735 O O . TYR A 1 98 ? -15.797 -6.902 -12.414 1 90.12 98 TYR A O 1
ATOM 743 N N . GLY A 1 99 ? -14.383 -5.445 -11.727 1 91.12 99 GLY A N 1
ATOM 744 C CA . GLY A 1 99 ? -14.609 -4.652 -12.922 1 91.12 99 GLY A CA 1
ATOM 745 C C . GLY A 1 99 ? -15.867 -3.805 -12.852 1 91.12 99 GLY A C 1
ATOM 746 O O . GLY A 1 99 ? -16.391 -3.379 -13.875 1 91.12 99 GLY A O 1
ATOM 747 N N . TYR A 1 100 ? -16.391 -3.547 -11.672 1 92.19 100 TYR A N 1
ATOM 748 C CA . TYR A 1 100 ? -17.547 -2.662 -11.5 1 92.19 100 TYR A CA 1
ATOM 749 C C . TYR A 1 100 ? -17.219 -1.247 -11.961 1 92.19 100 TYR A C 1
ATOM 751 O O . TYR A 1 100 ? -16.047 -0.832 -11.93 1 92.19 100 TYR A O 1
ATOM 759 N N . PRO A 1 101 ? -18.234 -0.513 -12.406 1 94.69 101 PRO A N 1
ATOM 760 C CA . PRO A 1 101 ? -18 0.859 -12.852 1 94.69 101 PRO A CA 1
ATOM 761 C C . PRO A 1 101 ? -17.422 1.748 -11.75 1 94.69 101 PRO A C 1
ATOM 763 O O . PRO A 1 101 ? -17.797 1.613 -10.586 1 94.69 101 PRO A O 1
ATOM 766 N N . PHE A 1 102 ? -16.5 2.531 -12.117 1 94.12 102 PHE A N 1
ATOM 767 C CA . PHE A 1 102 ? -15.852 3.492 -11.242 1 94.12 102 PHE A CA 1
ATOM 768 C C . PHE A 1 102 ? -15.5 4.766 -12 1 94.12 102 PHE A C 1
ATOM 770 O O . PHE A 1 102 ? -14.742 4.727 -12.977 1 94.12 102 PHE A O 1
ATOM 777 N N . ARG A 1 103 ? -15.961 5.914 -11.516 1 95.44 103 ARG A N 1
ATOM 778 C CA . ARG A 1 103 ? -15.836 7.125 -12.32 1 95.44 103 ARG A CA 1
ATOM 779 C C . ARG A 1 103 ? -15.211 8.258 -11.516 1 95.44 103 ARG A C 1
ATOM 781 O O . ARG A 1 103 ? -14.969 9.344 -12.039 1 95.44 103 ARG A O 1
ATOM 788 N N . GLU A 1 104 ? -14.898 8.008 -10.289 1 96.5 104 GLU A N 1
ATOM 789 C CA . GLU A 1 104 ? -14.328 9.07 -9.461 1 96.5 104 GLU A CA 1
ATOM 790 C C . GLU A 1 104 ? -12.898 9.391 -9.883 1 96.5 104 GLU A C 1
ATOM 792 O O . GLU A 1 104 ? -12.133 8.492 -10.242 1 96.5 104 GLU A O 1
ATOM 797 N N . GLY A 1 105 ? -12.578 10.695 -9.883 1 96.5 105 GLY A N 1
ATOM 798 C CA . GLY A 1 105 ? -11.227 11.141 -10.188 1 96.5 105 GLY A CA 1
ATOM 799 C C . GLY A 1 105 ? -10.391 11.391 -8.945 1 96.5 105 GLY A C 1
ATOM 800 O O . GLY A 1 105 ? -10.891 11.305 -7.824 1 96.5 105 GLY A O 1
ATOM 801 N N . ALA A 1 106 ? -9.156 11.688 -9.203 1 97.88 106 ALA A N 1
ATOM 802 C CA . ALA A 1 106 ? -8.211 11.945 -8.117 1 97.88 106 ALA A CA 1
ATOM 803 C C . ALA A 1 106 ? -8.727 13.055 -7.199 1 97.88 106 ALA A C 1
ATOM 805 O O . ALA A 1 106 ? -9.414 13.977 -7.648 1 97.88 106 ALA A O 1
ATOM 806 N N . GLN A 1 107 ? -8.555 12.938 -5.949 1 97.75 107 GLN A N 1
ATOM 807 C CA . GLN A 1 107 ? -8.82 13.938 -4.926 1 97.75 107 GLN A CA 1
ATOM 808 C C . GLN A 1 107 ? -7.551 14.312 -4.176 1 97.75 107 GLN A C 1
ATOM 810 O O . GLN A 1 107 ? -7.051 13.539 -3.359 1 97.75 107 GLN A O 1
ATOM 815 N N . LEU A 1 108 ? -6.961 15.594 -4.359 1 95.25 108 LEU A N 1
ATOM 816 C CA . LEU A 1 108 ? -5.641 15.93 -3.84 1 95.25 108 LEU A CA 1
ATOM 817 C C . LEU A 1 108 ? -5.719 17.141 -2.914 1 95.25 108 LEU A C 1
ATOM 819 O O . LEU A 1 108 ? -4.703 17.578 -2.371 1 95.25 108 LEU A O 1
ATOM 823 N N . GLU A 1 109 ? -6.898 17.672 -2.641 1 91.62 109 GLU A N 1
ATOM 824 C CA . GLU A 1 109 ? -7.031 18.969 -1.98 1 91.62 109 GLU A CA 1
ATOM 825 C C . GLU A 1 109 ? -7.012 18.812 -0.462 1 91.62 109 GLU A C 1
ATOM 827 O O . GLU A 1 109 ? -6.633 19.734 0.255 1 91.62 109 GLU A O 1
ATOM 832 N N . ASP A 1 110 ? -7.473 17.766 0.041 1 91.25 110 ASP A N 1
ATOM 833 C CA . ASP A 1 110 ? -7.613 17.531 1.477 1 91.25 110 ASP A CA 1
ATOM 834 C C . ASP A 1 110 ? -6.824 16.312 1.923 1 91.25 110 ASP A C 1
ATOM 836 O O . ASP A 1 110 ? -7.02 15.211 1.394 1 91.25 110 ASP A O 1
ATOM 840 N N . GLU A 1 111 ? -5.922 16.484 2.971 1 87.25 111 GLU A N 1
ATOM 841 C CA . GLU A 1 111 ? -5.062 15.414 3.459 1 87.25 111 GLU A CA 1
ATOM 842 C C . GLU A 1 111 ? -5.891 14.258 4.016 1 87.25 111 GLU A C 1
ATOM 844 O O . GLU A 1 111 ? -5.449 13.109 4 1 87.25 111 GLU A O 1
ATOM 849 N N . GLU A 1 112 ? -7.109 14.555 4.473 1 88.88 112 GLU A N 1
ATOM 850 C CA . GLU A 1 112 ? -7.918 13.523 5.113 1 88.88 112 GLU A CA 1
ATOM 851 C C . GLU A 1 112 ? -8.695 12.711 4.082 1 88.88 112 GLU A C 1
ATOM 853 O O . GLU A 1 112 ? -9.234 11.648 4.398 1 88.88 112 GLU A O 1
ATOM 858 N N . THR A 1 113 ? -8.75 13.219 2.809 1 92.56 113 THR A N 1
ATOM 859 C CA . THR A 1 113 ? -9.539 12.547 1.78 1 92.56 113 THR A CA 1
ATOM 860 C C . THR A 1 113 ? -8.711 12.336 0.517 1 92.56 113 THR A C 1
ATOM 862 O O . THR A 1 113 ? -9.234 12.398 -0.596 1 92.56 113 THR A O 1
ATOM 865 N N . LEU A 1 114 ? -7.496 12.18 0.668 1 96.75 114 LEU A N 1
ATOM 866 C CA . LEU A 1 114 ? -6.59 12.008 -0.464 1 96.75 114 LEU A CA 1
ATOM 867 C C . LEU A 1 114 ? -6.906 10.727 -1.226 1 96.75 114 LEU A C 1
ATOM 869 O O . LEU A 1 114 ? -7.059 9.664 -0.622 1 96.75 114 LEU A O 1
ATOM 873 N N . PHE A 1 115 ? -7.18 10.852 -2.508 1 98.56 115 PHE A N 1
ATOM 874 C CA . PHE A 1 115 ? -7.367 9.719 -3.406 1 98.56 115 PHE A CA 1
ATOM 875 C C . PHE A 1 115 ? -6.543 9.891 -4.676 1 98.56 115 PHE A C 1
ATOM 877 O O . PHE A 1 115 ? -6.711 10.875 -5.402 1 98.56 115 PHE A O 1
ATOM 884 N N . VAL A 1 116 ? -5.637 8.977 -4.914 1 98.38 116 VAL A N 1
ATOM 885 C CA . VAL A 1 116 ? -4.836 8.906 -6.137 1 98.38 116 VAL A CA 1
ATOM 886 C C . VAL A 1 116 ? -5.043 7.551 -6.809 1 98.38 116 VAL A C 1
ATOM 888 O O . VAL A 1 116 ? -4.57 6.523 -6.312 1 98.38 116 VAL A O 1
ATOM 891 N N . PRO A 1 117 ? -5.785 7.512 -7.969 1 96.69 117 PRO A N 1
ATOM 892 C CA . PRO A 1 117 ? -5.941 6.227 -8.656 1 96.69 117 PRO A CA 1
ATOM 893 C C . PRO A 1 117 ? -4.621 5.668 -9.172 1 96.69 117 PRO A C 1
ATOM 895 O O . PRO A 1 117 ? -3.678 6.426 -9.414 1 96.69 117 PRO A O 1
ATOM 898 N N . ALA A 1 118 ? -4.602 4.387 -9.32 1 93.44 118 ALA A N 1
ATOM 899 C CA . ALA A 1 118 ? -3.395 3.736 -9.82 1 93.44 118 ALA A CA 1
ATOM 900 C C . ALA A 1 118 ? -2.979 4.316 -11.172 1 93.44 118 ALA A C 1
ATOM 902 O O . ALA A 1 118 ? -3.812 4.484 -12.07 1 93.44 118 ALA A O 1
ATOM 903 N N . GLY A 1 119 ? -1.71 4.66 -11.289 1 89.12 119 GLY A N 1
ATOM 904 C CA . GLY A 1 119 ? -1.15 5.094 -12.555 1 89.12 119 GLY A CA 1
ATOM 905 C C . GLY A 1 119 ? -1.416 6.555 -12.859 1 89.12 119 GLY A C 1
ATOM 906 O O . GLY A 1 119 ? -1.022 7.059 -13.914 1 89.12 119 GLY A O 1
ATOM 907 N N . TRP A 1 120 ? -2.1 7.242 -12 1 94.25 120 TRP A N 1
ATOM 908 C CA . TRP A 1 120 ? -2.498 8.625 -12.258 1 94.25 120 TRP A CA 1
ATOM 909 C C . TRP A 1 120 ? -1.303 9.562 -12.156 1 94.25 120 TRP A C 1
ATOM 911 O O . TRP A 1 120 ? -1.178 10.508 -12.938 1 94.25 120 TRP A O 1
ATOM 921 N N . GLU A 1 121 ? -0.416 9.359 -11.227 1 95.44 121 GLU A N 1
ATOM 922 C CA . GLU A 1 121 ? 0.779 10.18 -11.031 1 95.44 121 GLU A CA 1
ATOM 923 C C . GLU A 1 121 ? 2.035 9.43 -11.469 1 95.44 121 GLU A C 1
ATOM 925 O O . G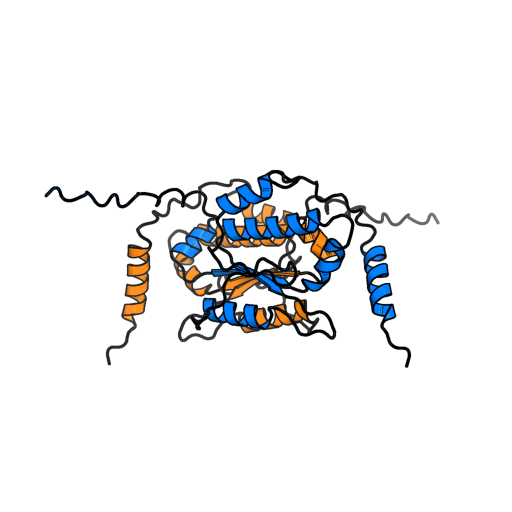LU A 1 121 ? 2.131 8.211 -11.289 1 95.44 121 GLU A O 1
ATOM 930 N N . THR A 1 122 ? 2.973 10.195 -12 1 93.88 122 THR A N 1
ATOM 931 C CA . THR A 1 122 ? 4.258 9.602 -12.352 1 93.88 122 THR A CA 1
ATOM 932 C C . THR A 1 122 ? 5.32 9.945 -11.312 1 93.88 122 THR A C 1
ATOM 934 O O . THR A 1 122 ? 5.18 10.922 -10.578 1 93.88 122 THR A O 1
ATOM 937 N N . VAL A 1 123 ? 6.324 9.094 -11.305 1 92.56 123 VAL A N 1
ATOM 938 C CA . VAL A 1 123 ? 7.461 9.344 -10.422 1 92.56 123 VAL A CA 1
ATOM 939 C C . VAL A 1 123 ? 8.086 10.703 -10.75 1 92.56 123 VAL A C 1
ATOM 941 O O . VAL A 1 123 ? 8.477 11.445 -9.852 1 92.56 123 VAL A O 1
ATOM 944 N N . GLU A 1 124 ? 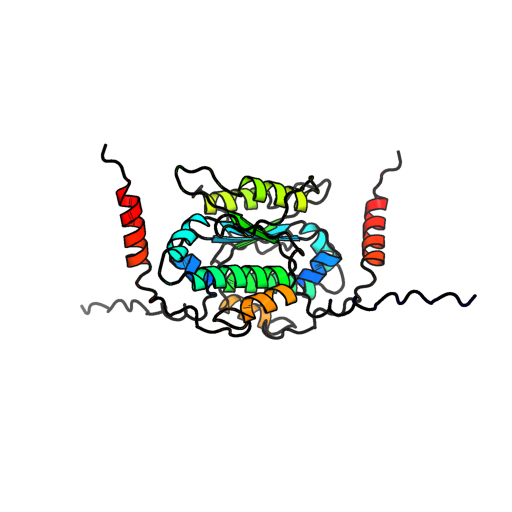8.141 11.023 -12.031 1 95.88 124 GLU A N 1
ATOM 945 C CA . GLU A 1 124 ? 8.711 12.297 -12.469 1 95.88 124 GLU A CA 1
ATOM 946 C C . GLU A 1 124 ? 7.926 13.477 -11.906 1 95.88 124 GLU A C 1
ATOM 948 O O . GLU A 1 124 ? 8.508 14.461 -11.445 1 95.88 124 GLU A O 1
ATOM 953 N N . GLU A 1 125 ? 6.652 13.375 -11.977 1 97.06 125 GLU A N 1
ATOM 954 C CA . GLU A 1 125 ? 5.789 14.414 -11.422 1 97.06 125 GLU A CA 1
ATOM 955 C C . GLU A 1 125 ? 6.039 14.609 -9.93 1 97.06 125 GLU A C 1
ATOM 957 O O . GLU A 1 125 ? 6.156 15.742 -9.461 1 97.06 125 GLU A O 1
ATOM 962 N N . LEU A 1 126 ? 6.195 13.586 -9.203 1 96.69 126 LEU A N 1
ATOM 963 C CA . LEU A 1 126 ? 6.379 13.641 -7.754 1 96.69 126 LEU A CA 1
ATOM 964 C C . LEU A 1 126 ? 7.773 14.141 -7.402 1 96.69 126 LEU A C 1
ATOM 966 O O . LEU A 1 126 ? 7.953 14.859 -6.418 1 96.69 126 LEU A O 1
ATOM 970 N N . ASN A 1 127 ? 8.742 13.805 -8.227 1 94.94 127 ASN A N 1
ATOM 971 C CA . ASN A 1 127 ? 10.086 14.352 -8.055 1 94.94 127 ASN A CA 1
ATOM 972 C C . ASN A 1 127 ? 10.102 15.867 -8.219 1 94.94 127 ASN A C 1
ATOM 974 O O . ASN A 1 127 ? 10.812 16.562 -7.496 1 94.94 127 ASN A O 1
ATOM 978 N N . ALA A 1 128 ? 9.336 16.312 -9.133 1 97.75 128 ALA A N 1
ATOM 979 C CA . ALA A 1 128 ? 9.25 17.766 -9.328 1 97.75 128 ALA A CA 1
ATOM 980 C C . ALA A 1 128 ? 8.625 18.438 -8.117 1 97.75 128 ALA A C 1
ATOM 982 O O . ALA A 1 128 ? 9.039 19.531 -7.73 1 97.75 128 ALA A O 1
ATOM 983 N N . ILE A 1 129 ? 7.684 17.859 -7.484 1 96.06 129 ILE A N 1
ATOM 984 C CA . ILE A 1 129 ? 6.992 18.453 -6.34 1 96.06 129 ILE A CA 1
ATOM 985 C C . ILE A 1 129 ? 7.922 18.453 -5.129 1 96.06 129 ILE A C 1
ATOM 987 O O . ILE A 1 129 ? 8.062 19.469 -4.453 1 96.06 129 ILE A O 1
ATOM 991 N N . VAL A 1 130 ? 8.578 17.344 -4.836 1 93.25 130 VAL A N 1
ATOM 992 C CA . VAL A 1 130 ? 9.414 17.234 -3.643 1 93.25 130 VAL A CA 1
ATOM 993 C C . VAL A 1 130 ? 10.602 18.188 -3.758 1 93.25 130 VAL A C 1
ATOM 995 O O . VAL A 1 130 ? 11.102 18.688 -2.752 1 93.25 130 VAL A O 1
ATOM 998 N N . ALA A 1 131 ? 11.016 18.406 -4.953 1 95.62 131 ALA A N 1
ATOM 999 C CA . ALA A 1 131 ? 12.141 19.297 -5.195 1 95.62 131 ALA A CA 1
ATOM 1000 C C . ALA A 1 131 ? 11.852 20.703 -4.68 1 95.62 131 ALA A C 1
ATOM 1002 O O . ALA A 1 131 ? 12.773 21.469 -4.387 1 95.62 131 ALA A O 1
ATOM 1003 N N . LYS A 1 132 ? 10.609 21.031 -4.547 1 94.75 132 LYS A N 1
ATOM 1004 C CA . LYS A 1 132 ? 10.195 22.359 -4.105 1 94.75 132 LYS A CA 1
ATOM 1005 C C . LYS A 1 132 ? 9.977 22.391 -2.596 1 94.75 132 LYS A C 1
ATOM 1007 O O . LYS A 1 132 ? 9.625 23.438 -2.037 1 94.75 132 LYS A O 1
ATOM 1012 N N . THR A 1 133 ? 10.086 21.312 -1.954 1 88.94 133 THR A N 1
ATOM 1013 C CA . THR A 1 133 ? 9.945 21.234 -0.505 1 88.94 133 THR A CA 1
ATOM 1014 C C . THR A 1 133 ? 11.305 21.266 0.179 1 88.94 133 THR A C 1
ATOM 1016 O O . THR A 1 133 ? 12.344 21.281 -0.49 1 88.94 133 THR A O 1
ATOM 1019 N N . SER A 1 134 ? 11.305 21.25 1.478 1 84.75 134 SER A N 1
ATOM 1020 C CA . SER A 1 134 ? 12.531 21.266 2.26 1 84.75 134 SER A CA 1
ATOM 1021 C C . SER A 1 134 ? 13.297 19.953 2.121 1 84.75 134 SER A C 1
ATOM 1023 O O . SER A 1 134 ? 14.508 19.906 2.311 1 84.75 134 SER A O 1
ATOM 1025 N N . ALA A 1 135 ? 12.609 18.859 1.818 1 84.25 135 ALA A N 1
ATOM 1026 C CA . ALA A 1 135 ? 13.273 17.578 1.648 1 84.25 135 ALA A CA 1
ATOM 1027 C C . ALA A 1 135 ? 14.125 17.562 0.382 1 84.25 135 ALA A C 1
ATOM 1029 O O . ALA A 1 135 ? 15.219 16.984 0.368 1 84.25 135 ALA A O 1
ATOM 1030 N N . GLY A 1 136 ? 13.719 18.094 -0.668 1 91 136 GLY A N 1
ATOM 1031 C CA . GLY A 1 136 ? 14.43 18.219 -1.931 1 91 136 GLY A CA 1
ATOM 1032 C C . GLY A 1 136 ? 14.398 16.953 -2.762 1 91 136 GLY A C 1
ATOM 1033 O O . GLY A 1 136 ? 14.492 17.016 -3.99 1 91 136 GLY A O 1
ATOM 1034 N N . THR A 1 137 ? 14.406 15.719 -2.086 1 91.25 137 THR A N 1
ATOM 1035 C CA . THR A 1 137 ? 14.391 14.438 -2.783 1 91.25 137 THR A CA 1
ATOM 1036 C C . THR A 1 137 ? 13.773 13.352 -1.904 1 91.25 137 THR A C 1
ATOM 1038 O O . THR A 1 137 ? 13.602 13.547 -0.699 1 91.25 137 THR A O 1
ATOM 1041 N N . PHE A 1 138 ? 13.469 12.172 -2.559 1 86.75 138 PHE A N 1
ATOM 1042 C CA . PHE A 1 138 ? 12.938 11.047 -1.807 1 86.75 138 PHE A CA 1
ATOM 1043 C C . PHE A 1 138 ? 14.062 10.125 -1.337 1 86.75 138 PHE A C 1
ATOM 1045 O O . PHE A 1 138 ? 13.844 9.25 -0.498 1 86.75 138 PHE A O 1
ATOM 1052 N N . ASP A 1 139 ? 15.273 10.156 -2.051 1 73.5 139 ASP A N 1
ATOM 1053 C CA . ASP A 1 139 ? 16.391 9.266 -1.776 1 73.5 139 ASP A CA 1
ATOM 1054 C C . ASP A 1 139 ? 16.953 9.508 -0.381 1 73.5 139 ASP A C 1
ATOM 1056 O O . ASP A 1 139 ? 17.609 8.641 0.19 1 73.5 139 ASP A O 1
ATOM 1060 N N . LYS A 1 140 ? 16.859 10.672 0.05 1 55.88 140 LYS A N 1
ATOM 1061 C CA . LYS A 1 140 ? 17.484 10.906 1.356 1 55.88 140 LYS A CA 1
ATOM 1062 C C . LYS A 1 140 ? 16.781 10.102 2.443 1 55.88 140 LYS A C 1
ATOM 1064 O O . LYS A 1 140 ? 15.57 10.266 2.668 1 55.88 140 LYS A O 1
ATOM 1069 N N . GLU A 1 141 ? 16.906 8.805 2.371 1 48.25 141 GLU A N 1
ATOM 1070 C CA . GLU A 1 141 ? 16.422 8.227 3.619 1 48.25 141 GLU A CA 1
ATOM 1071 C C . GLU A 1 141 ? 16.609 9.188 4.785 1 48.25 141 GLU A C 1
ATOM 1073 O O . GLU A 1 141 ? 17.656 9.211 5.422 1 48.25 141 GLU A O 1
ATOM 1078 N N . LYS A 1 142 ? 16.594 10.477 4.52 1 40.69 142 LYS A N 1
ATOM 1079 C CA . LYS A 1 142 ? 16.844 11.391 5.625 1 40.69 142 LYS A CA 1
ATOM 1080 C C . LYS A 1 142 ? 16.016 11.031 6.852 1 40.69 142 LYS A C 1
ATOM 1082 O O . LYS A 1 142 ? 14.82 10.742 6.73 1 40.69 142 LYS A O 1
ATOM 1087 N N . GLU A 1 143 ? 16.719 10.594 7.844 1 36.88 143 GLU A N 1
ATOM 1088 C CA . GLU A 1 143 ? 16.359 10.68 9.258 1 36.88 143 GLU A CA 1
ATOM 1089 C C . GLU A 1 143 ? 15.516 11.914 9.547 1 36.88 143 GLU A C 1
ATOM 1091 O O . GLU A 1 143 ? 15.359 12.305 10.703 1 36.88 143 GLU A O 1
ATOM 1096 N N . THR A 1 144 ? 15.367 12.711 8.711 1 33.91 144 THR A N 1
ATOM 1097 C CA . THR A 1 144 ? 14.844 14.031 9.062 1 33.91 144 THR A CA 1
ATOM 1098 C C . THR A 1 144 ? 13.375 13.93 9.477 1 33.91 144 THR A C 1
ATOM 1100 O O . THR A 1 144 ? 12.711 14.953 9.672 1 33.91 144 THR A O 1
ATOM 1103 N N . ALA A 1 145 ? 12.719 12.859 9.203 1 36.31 145 ALA A N 1
ATOM 1104 C CA . ALA A 1 145 ? 11.531 13.195 9.984 1 36.31 145 ALA A CA 1
ATOM 1105 C C . ALA A 1 145 ? 11.906 13.812 11.32 1 36.31 145 ALA A C 1
ATOM 1107 O O . ALA A 1 145 ? 12.781 13.305 12.031 1 36.31 145 ALA A O 1
ATOM 1108 N N . PRO A 1 146 ? 11.945 15.117 11.531 1 31.27 146 PRO A N 1
ATOM 1109 C CA . PRO A 1 146 ? 12.266 15.602 12.883 1 31.27 146 PRO A CA 1
ATOM 1110 C C . PRO A 1 146 ? 12.031 14.539 13.953 1 31.27 146 PRO A C 1
ATOM 1112 O O . PRO A 1 146 ? 11.133 13.703 13.82 1 31.27 146 PRO A O 1
ATOM 1115 N N . ALA A 1 147 ? 13.172 14.211 14.68 1 31.61 147 ALA A N 1
ATOM 1116 C CA . ALA A 1 147 ? 13.023 13.625 16.016 1 31.61 147 ALA A CA 1
ATOM 1117 C C . ALA A 1 147 ? 11.719 14.07 16.672 1 31.61 147 ALA A C 1
ATOM 1119 O O . ALA A 1 147 ? 11.656 15.125 17.297 1 31.61 147 ALA A O 1
ATOM 1120 N N . VAL A 1 148 ? 10.719 14.383 16.062 1 31.61 148 VAL A N 1
ATOM 1121 C CA . VAL A 1 148 ? 9.695 14.562 17.078 1 31.61 148 VAL A CA 1
ATOM 1122 C C . VAL A 1 148 ? 9.898 13.547 18.203 1 31.61 148 VAL A C 1
ATOM 1124 O O . VAL A 1 148 ? 9.984 12.344 17.953 1 31.61 148 VAL A O 1
ATOM 1127 N N . SER A 1 149 ? 10.734 13.992 19.188 1 28.5 149 SER A N 1
ATOM 1128 C CA . SER A 1 149 ? 10.781 13.195 20.422 1 28.5 149 SER A CA 1
ATOM 1129 C C . SER A 1 149 ? 9.594 12.25 20.516 1 28.5 149 SER A C 1
ATOM 1131 O O . SER A 1 149 ? 8.438 12.688 20.438 1 28.5 149 SER A O 1
ATOM 1133 N N . VAL A 1 150 ? 9.773 11.125 20.016 1 29.41 150 VAL A N 1
ATOM 1134 C CA . VAL A 1 150 ? 8.891 10.086 20.531 1 29.41 150 VAL A CA 1
ATOM 1135 C C . VAL A 1 150 ? 8.523 10.391 21.984 1 29.41 150 VAL A C 1
ATOM 1137 O O . VAL A 1 150 ? 9.297 10.102 22.891 1 29.41 150 VAL A O 1
ATOM 1140 N N . GLN A 1 151 ? 8.406 11.641 22.531 1 31.45 151 GLN A N 1
ATOM 1141 C CA . GLN A 1 151 ? 7.75 11.602 23.828 1 31.45 151 GLN A CA 1
ATOM 1142 C C . GLN A 1 151 ? 6.902 10.344 23.984 1 31.45 151 GLN A C 1
ATOM 1144 O O . GLN A 1 151 ? 6.344 9.844 23 1 31.45 151 GLN A O 1
ATOM 1149 N N . PRO A 1 152 ? 7.188 9.609 25.031 1 29.05 152 PRO A N 1
ATOM 1150 C CA . PRO A 1 152 ? 6.496 8.336 25.234 1 29.05 152 PRO A CA 1
ATOM 1151 C C . PRO A 1 152 ? 5.109 8.305 24.609 1 29.05 152 PRO A C 1
ATOM 1153 O O . PRO A 1 152 ? 4.348 9.266 24.734 1 29.05 152 PRO A O 1
ATOM 1156 N N . ILE A 1 153 ? 4.906 7.633 23.531 1 32.56 153 ILE A N 1
ATOM 1157 C CA . ILE A 1 153 ? 3.566 7.32 23.031 1 32.56 153 ILE A CA 1
ATOM 1158 C C . ILE A 1 153 ? 2.559 7.449 24.172 1 32.56 153 ILE A C 1
ATOM 1160 O O . ILE A 1 153 ? 1.433 7.906 23.969 1 32.56 153 ILE A O 1
ATOM 1164 N N . ALA A 1 154 ? 3.074 7.273 25.266 1 31.58 154 ALA A N 1
ATOM 1165 C CA . ALA A 1 154 ? 2.316 7.379 26.516 1 31.58 154 ALA A CA 1
ATOM 1166 C C . ALA A 1 154 ? 1.93 8.828 26.797 1 31.58 154 ALA A C 1
ATOM 1168 O O . ALA A 1 154 ? 0.792 9.109 27.172 1 31.58 154 ALA A O 1
ATOM 1169 N N . SER A 1 155 ? 2.852 9.734 26.719 1 34.81 155 SER A N 1
ATOM 1170 C CA . SER A 1 155 ? 2.467 11.109 27.031 1 34.81 155 SER A CA 1
ATOM 1171 C C . SER A 1 155 ? 1.603 11.711 25.938 1 34.81 155 SER A C 1
ATOM 1173 O O . SER A 1 155 ? 0.641 12.43 26.219 1 34.81 155 SER A O 1
ATOM 1175 N N . PHE A 1 156 ? 1.829 11.43 24.656 1 35.88 156 PHE A N 1
ATOM 1176 C CA . PHE A 1 156 ? 0.979 11.914 23.578 1 35.88 156 PHE A CA 1
ATOM 1177 C C . PHE A 1 156 ? -0.337 11.141 23.547 1 35.88 156 PHE A C 1
ATOM 1179 O O . PHE A 1 156 ? -1.409 11.742 23.422 1 35.88 156 PHE A O 1
ATOM 1186 N N . LEU A 1 157 ? -0.347 9.859 23.703 1 40.47 157 LEU A N 1
ATOM 1187 C CA . LEU A 1 157 ? -1.557 9.078 23.938 1 40.47 157 LEU A CA 1
ATOM 1188 C C . LEU A 1 157 ? -2.293 9.578 25.172 1 40.47 157 LEU A C 1
ATOM 1190 O O . LEU A 1 157 ? -3.523 9.656 25.188 1 40.47 157 LEU A O 1
ATOM 1194 N N . LYS A 1 158 ? -1.57 9.898 26.141 1 39.94 158 LYS A N 1
ATOM 1195 C CA . LYS A 1 158 ? -2.121 10.531 27.344 1 39.94 158 LYS A CA 1
ATOM 1196 C C . LYS A 1 158 ? -2.721 11.898 27.016 1 39.94 158 LYS A C 1
ATOM 1198 O O . LYS A 1 158 ? -3.805 12.227 27.5 1 39.94 158 LYS A O 1
ATOM 1203 N N . GLU A 1 159 ? -2.154 12.609 26.188 1 40.16 159 GLU A N 1
ATOM 1204 C CA . GLU A 1 159 ? -2.717 13.906 25.828 1 40.16 159 GLU A CA 1
ATOM 1205 C C . GLU A 1 159 ? -3.91 13.742 24.891 1 40.16 159 GLU A C 1
ATOM 1207 O O . GLU A 1 159 ? -4.922 14.43 25.047 1 40.16 159 GLU A O 1
ATOM 1212 N N . LEU A 1 160 ? -3.871 12.828 23.984 1 40.31 160 LEU A N 1
ATOM 1213 C CA . LEU A 1 160 ? -4.988 12.539 23.094 1 40.31 160 LEU A CA 1
ATOM 1214 C C . LEU A 1 160 ? -6.129 11.867 23.844 1 40.31 160 LEU A C 1
ATOM 1216 O O . LEU A 1 160 ? -7.301 12.188 23.641 1 40.31 160 LEU A O 1
ATOM 1220 N N . GLN A 1 161 ? -5.863 10.844 24.641 1 40.78 161 GLN A N 1
ATOM 1221 C CA . GLN A 1 161 ? -6.84 10.312 25.578 1 40.78 161 GLN A CA 1
ATOM 1222 C C . GLN A 1 161 ? -7.383 11.406 26.5 1 40.78 161 GLN A C 1
ATOM 1224 O O . GLN A 1 161 ? -8.57 11.414 26.828 1 40.78 161 GLN A O 1
ATOM 1229 N N . GLN A 1 162 ? -6.586 12.219 26.938 1 42.19 162 GLN A N 1
ATOM 1230 C CA . GLN A 1 162 ? -7.047 13.336 27.75 1 42.19 162 GLN A CA 1
ATOM 1231 C C . GLN A 1 162 ? -7.93 14.281 26.938 1 42.19 162 GLN A C 1
ATOM 1233 O O . GLN A 1 162 ? -8.898 14.836 27.453 1 42.19 162 GLN A O 1
ATOM 1238 N N . GLN A 1 163 ? -7.621 14.469 25.766 1 39.09 163 GLN A N 1
ATOM 1239 C CA . GLN A 1 163 ? -8.508 15.305 24.953 1 39.09 163 GLN A CA 1
ATOM 1240 C C . GLN A 1 163 ? -9.805 14.57 24.625 1 39.09 163 GLN A C 1
ATOM 1242 O O . GLN A 1 163 ? -10.875 15.188 24.578 1 39.09 163 GLN A O 1
ATOM 1247 N N . HIS A 1 164 ? -9.789 13.312 24.281 1 39.06 164 HIS A N 1
ATOM 1248 C CA . HIS A 1 164 ? -11.016 12.539 24.062 1 39.06 164 HIS A CA 1
ATOM 1249 C C . HIS A 1 164 ? -11.648 12.133 25.391 1 39.06 164 HIS A C 1
ATOM 1251 O O . HIS A 1 164 ? -12.867 11.984 25.484 1 39.06 164 HIS A O 1
ATOM 1257 N N . SER A 1 165 ? -10.906 11.766 26.266 1 38.34 165 SER A N 1
ATOM 1258 C CA . SER A 1 165 ? -11.547 11.602 27.578 1 38.34 165 SER A CA 1
ATOM 1259 C C . SER A 1 165 ? -12.234 12.891 28.016 1 38.34 165 SER A C 1
ATOM 1261 O O . SER A 1 165 ? -13.141 12.859 28.844 1 38.34 165 SER A O 1
ATOM 1263 N N . SER A 1 166 ? -11.711 13.922 27.562 1 37.53 166 SER A N 1
ATOM 1264 C CA . SER A 1 166 ? -12.469 15.078 28.031 1 37.53 166 SER A CA 1
ATOM 1265 C C . SER A 1 166 ? -13.836 15.148 27.375 1 37.53 166 SER A C 1
ATOM 1267 O O . SER A 1 166 ? -14.734 15.852 27.859 1 37.53 166 SER A O 1
ATOM 1269 N N . SER A 1 167 ? -14.094 14.453 26.219 1 35.25 167 SER A N 1
ATOM 1270 C CA . SER A 1 167 ? -15.484 14.578 25.797 1 35.25 167 SER A CA 1
ATOM 1271 C C . SER A 1 167 ? -16.328 13.422 26.312 1 35.25 167 SER A C 1
ATOM 1273 O O . SER A 1 167 ? -17.25 12.961 25.625 1 35.25 167 SER A O 1
ATOM 1275 N N . THR A 1 168 ? -15.891 12.609 27.266 1 32 168 THR A N 1
ATOM 1276 C CA . THR A 1 168 ? -16.922 11.93 28.047 1 32 168 THR A CA 1
ATOM 1277 C C . THR A 1 168 ? -17.922 12.938 28.609 1 32 168 THR A C 1
ATOM 1279 O O . THR A 1 168 ? -17.547 13.828 29.375 1 32 168 THR A O 1
ATOM 1282 N N . PRO A 1 169 ? -19.094 13.094 28.047 1 29.39 169 PRO A N 1
ATOM 1283 C CA . PRO A 1 169 ? -20.109 13.828 28.781 1 29.39 169 PRO A CA 1
ATOM 1284 C C . PRO A 1 169 ? -20.328 13.289 30.203 1 29.39 169 PRO A C 1
ATOM 1286 O O . PRO A 1 169 ? -20.156 12.094 30.438 1 29.39 169 PRO A O 1
ATOM 1289 N N . GLN A 1 170 ? -20.172 14.016 31.188 1 26.8 170 GLN A N 1
ATOM 1290 C CA . GLN A 1 170 ? -20.797 13.938 32.5 1 26.8 170 GLN A CA 1
ATOM 1291 C C . GLN A 1 170 ? -22.297 13.648 32.375 1 26.8 170 GLN A C 1
ATOM 1293 O O . GLN A 1 170 ? -23.047 14.461 31.828 1 26.8 170 GLN A O 1
ATOM 1298 N N . LEU A 1 171 ? -22.703 12.289 32.219 1 22.98 171 LEU A N 1
ATOM 1299 C CA . LEU A 1 171 ? -23.922 11.984 32.938 1 22.98 171 LEU A CA 1
ATOM 1300 C C . LEU A 1 171 ? -23.641 11.758 34.406 1 22.98 171 LEU A C 1
ATOM 1302 O O . LEU A 1 171 ? -22.625 11.148 34.75 1 22.98 171 LEU A O 1
ATOM 1306 N N . MET B 1 1 ? 21.406 -11.156 51.688 1 27.48 1 MET B N 1
ATOM 1307 C CA . MET B 1 1 ? 20.453 -11.695 50.719 1 27.48 1 MET B CA 1
ATOM 1308 C C . MET B 1 1 ? 20.219 -10.711 49.562 1 27.48 1 MET B C 1
ATOM 1310 O O . MET B 1 1 ? 19.484 -9.734 49.719 1 27.48 1 MET B O 1
ATOM 1314 N N . ARG B 1 2 ? 21.234 -10.414 48.656 1 31.81 2 ARG B N 1
ATOM 1315 C CA . ARG B 1 2 ? 21.562 -9.289 47.781 1 31.81 2 ARG B CA 1
ATOM 1316 C C . ARG B 1 2 ? 20.672 -9.305 46.531 1 31.81 2 ARG B C 1
ATOM 1318 O O . ARG B 1 2 ? 20.531 -10.336 45.875 1 31.81 2 ARG B O 1
ATOM 1325 N N . GLY B 1 3 ? 19.547 -8.469 46.438 1 30.28 3 GLY B N 1
ATOM 1326 C CA . GLY B 1 3 ? 18.453 -8.328 45.5 1 30.28 3 GLY B CA 1
ATOM 1327 C C . GLY B 1 3 ? 18.922 -8.117 44.062 1 30.28 3 GLY B C 1
ATOM 1328 O O . GLY B 1 3 ? 19.812 -7.305 43.812 1 30.28 3 GLY B O 1
ATOM 1329 N N . VAL B 1 4 ? 18.969 -9.164 43.219 1 34.47 4 VAL B N 1
ATOM 1330 C CA . VAL B 1 4 ? 19.5 -9.195 41.875 1 34.47 4 VAL B CA 1
ATOM 1331 C C . VAL B 1 4 ? 18.781 -8.164 41 1 34.47 4 VAL B C 1
ATOM 1333 O O . VAL B 1 4 ? 17.547 -8.141 40.938 1 34.47 4 VAL B O 1
ATOM 1336 N N . PRO B 1 5 ? 19.422 -6.977 40.656 1 35.22 5 PRO B N 1
ATOM 1337 C CA . PRO B 1 5 ? 18.844 -5.895 39.875 1 35.22 5 PRO B CA 1
ATOM 1338 C C . PRO B 1 5 ? 18.344 -6.363 38.5 1 35.22 5 PRO B C 1
ATOM 1340 O O . PRO B 1 5 ? 19 -7.184 37.844 1 35.22 5 PRO B O 1
ATOM 1343 N N . ARG B 1 6 ? 17.016 -6.539 38.281 1 28.94 6 ARG B N 1
ATOM 1344 C CA . ARG B 1 6 ? 16.281 -6.973 37.094 1 28.94 6 ARG B CA 1
ATOM 1345 C C . ARG B 1 6 ? 16.703 -6.16 35.875 1 28.94 6 ARG B C 1
ATOM 1347 O O . ARG B 1 6 ? 16.594 -4.934 35.875 1 28.94 6 ARG B O 1
ATOM 1354 N N . THR B 1 7 ? 17.703 -6.531 35.031 1 28.84 7 THR B N 1
ATOM 1355 C CA . THR B 1 7 ? 18.266 -5.969 33.812 1 28.84 7 THR B CA 1
ATOM 1356 C C . THR B 1 7 ? 17.172 -5.715 32.781 1 28.84 7 THR B C 1
ATOM 1358 O O . THR B 1 7 ? 16.516 -6.652 32.312 1 28.84 7 THR B O 1
ATOM 1361 N N . VAL B 1 8 ? 16.266 -4.715 33 1 28.08 8 VAL B N 1
ATOM 1362 C CA . VAL B 1 8 ? 15.305 -4.254 32 1 28.08 8 VAL B CA 1
ATOM 1363 C C . VAL B 1 8 ? 16 -3.992 30.672 1 28.08 8 VAL B C 1
ATOM 1365 O O . VAL B 1 8 ? 16.906 -3.154 30.594 1 28.08 8 VAL B O 1
ATOM 1368 N N . SER B 1 9 ? 16.391 -4.977 29.891 1 26.84 9 SER B N 1
ATOM 1369 C CA . SER B 1 9 ? 17.125 -4.934 28.625 1 26.84 9 SER B CA 1
ATOM 1370 C C . SER B 1 9 ? 16.531 -3.879 27.703 1 26.84 9 SER B C 1
ATOM 1372 O O . SER B 1 9 ? 15.328 -3.645 27.688 1 26.84 9 SER B O 1
ATOM 1374 N N . LYS B 1 10 ? 17.312 -2.854 27.203 1 26.14 10 LYS B N 1
ATOM 1375 C CA . LYS B 1 10 ? 17.438 -1.709 26.297 1 26.14 10 LYS B CA 1
ATOM 1376 C C . LYS B 1 10 ? 16.953 -2.053 24.906 1 26.14 10 LYS B C 1
ATOM 1378 O O . LYS B 1 10 ? 17.688 -1.916 23.922 1 26.14 10 LYS B O 1
ATOM 1383 N N . GLN B 1 11 ? 16.391 -3.195 24.641 1 27.09 11 GLN B N 1
ATOM 1384 C CA . GLN B 1 11 ? 16.141 -3.553 23.25 1 27.09 11 GLN B CA 1
ATOM 1385 C C . GLN B 1 11 ? 15.305 -2.488 22.547 1 27.09 11 GLN B C 1
ATOM 1387 O O . GLN B 1 11 ? 14.695 -2.756 21.5 1 27.09 11 GLN B O 1
ATOM 1392 N N . THR B 1 12 ? 14.953 -1.359 23.109 1 26.48 12 THR B N 1
ATOM 1393 C CA . THR B 1 12 ? 13.961 -0.386 22.672 1 26.48 12 THR B CA 1
ATOM 1394 C C . THR B 1 12 ? 14.445 0.341 21.422 1 26.48 12 THR B C 1
ATOM 1396 O O . THR B 1 12 ? 13.656 0.981 20.719 1 26.48 12 THR B O 1
ATOM 1399 N N . ALA B 1 13 ? 15.766 0.541 21.172 1 27.06 13 ALA B N 1
ATOM 1400 C CA . ALA B 1 13 ? 16.375 1.601 20.391 1 27.06 13 ALA B CA 1
ATOM 1401 C C . ALA B 1 13 ? 16.109 1.403 18.891 1 27.06 13 ALA B C 1
ATOM 1403 O O . ALA B 1 13 ? 16.25 2.336 18.109 1 27.06 13 ALA B O 1
ATOM 1404 N N . ALA B 1 14 ? 16.266 0.241 18.422 1 28.62 14 ALA B N 1
ATOM 1405 C CA . ALA B 1 14 ? 16.406 0.037 16.984 1 28.62 14 ALA B CA 1
ATOM 1406 C C . ALA B 1 14 ? 15.156 0.496 16.234 1 28.62 14 ALA B C 1
ATOM 1408 O O . ALA B 1 14 ? 14.414 -0.326 15.695 1 28.62 14 ALA B O 1
ATOM 1409 N N . ALA B 1 15 ? 14.211 1.146 16.812 1 31.69 15 ALA B N 1
ATOM 1410 C CA . ALA B 1 15 ? 12.992 1.82 16.375 1 31.69 15 ALA B CA 1
ATOM 1411 C C . ALA B 1 15 ? 13.297 2.896 15.344 1 31.69 15 ALA B C 1
ATOM 1413 O O . ALA B 1 15 ? 12.414 3.67 14.961 1 31.69 15 ALA B O 1
ATOM 1414 N N . ALA B 1 16 ? 14.547 3.268 15.133 1 33.19 16 ALA B N 1
ATOM 1415 C CA . ALA B 1 16 ? 14.992 4.465 14.414 1 33.19 16 ALA B CA 1
ATOM 1416 C C . ALA B 1 16 ? 14.438 4.488 12.992 1 33.19 16 ALA B C 1
ATOM 1418 O O . ALA B 1 16 ? 13.969 5.523 12.523 1 33.19 16 ALA B O 1
ATOM 1419 N N . ALA B 1 17 ? 15.102 3.553 12.133 1 35.41 17 ALA B N 1
ATOM 1420 C CA . ALA B 1 17 ? 14.914 3.826 10.711 1 35.41 17 ALA B CA 1
ATOM 1421 C C . ALA B 1 17 ? 13.453 3.648 10.305 1 35.41 17 ALA B C 1
ATOM 1423 O O . ALA B 1 17 ? 13.078 2.609 9.758 1 35.41 17 ALA B O 1
ATOM 1424 N N . ALA B 1 18 ? 12.586 3.555 11.211 1 38.5 18 ALA B N 1
ATOM 1425 C CA . ALA B 1 18 ? 11.172 3.264 10.984 1 38.5 18 ALA B CA 1
ATOM 1426 C C . ALA B 1 18 ? 10.555 4.25 10 1 38.5 18 ALA B C 1
ATOM 1428 O O . ALA B 1 18 ? 10.859 5.445 10.031 1 38.5 18 ALA B O 1
ATOM 1429 N N . ALA B 1 19 ? 10.203 3.83 8.82 1 45.41 19 ALA B N 1
ATOM 1430 C CA . ALA B 1 19 ? 9.484 4.66 7.859 1 45.41 19 ALA B CA 1
ATOM 1431 C C . ALA B 1 19 ? 8.586 5.664 8.57 1 45.41 19 ALA B C 1
ATOM 1433 O O . ALA B 1 19 ? 8.039 5.375 9.641 1 45.41 19 ALA B O 1
ATOM 1434 N N . PRO B 1 20 ? 8.883 6.965 8.281 1 45.31 20 PRO B N 1
ATOM 1435 C CA . PRO B 1 20 ? 8.047 8.031 8.828 1 45.31 20 PRO B CA 1
ATOM 1436 C C . PRO B 1 20 ? 6.609 7.582 9.086 1 45.31 20 PRO B C 1
ATOM 1438 O O . PRO B 1 20 ? 5.988 8.023 10.055 1 45.31 20 PRO B O 1
ATOM 1441 N N . LEU B 1 21 ? 6.191 6.605 8.227 1 52.06 21 LEU B N 1
ATOM 1442 C CA . LEU B 1 21 ? 4.812 6.18 8.453 1 52.06 21 LEU B CA 1
ATOM 1443 C C . LEU B 1 21 ? 4.684 5.434 9.773 1 52.06 21 LEU B C 1
ATOM 1445 O O . LEU B 1 21 ? 3.607 5.406 10.375 1 52.06 21 LEU B O 1
ATOM 1449 N N . LEU B 1 22 ? 5.824 4.918 10.125 1 49.41 22 LEU B N 1
ATOM 1450 C CA . LEU B 1 22 ? 5.812 4.223 11.414 1 49.41 22 LEU B CA 1
ATOM 1451 C C . LEU B 1 22 ? 5.504 5.191 12.547 1 49.41 22 LEU B C 1
ATOM 1453 O O . LEU B 1 22 ? 4.84 4.82 13.523 1 49.41 22 LEU B O 1
ATOM 1457 N N . LEU B 1 23 ? 6.059 6.219 12.336 1 48.28 23 LEU B N 1
ATOM 1458 C CA . LEU B 1 23 ? 5.77 7.199 13.375 1 48.28 23 LEU B CA 1
ATOM 1459 C C . LEU B 1 23 ? 4.273 7.492 13.453 1 48.28 23 LEU B C 1
ATOM 1461 O O . LEU B 1 23 ? 3.742 7.77 14.531 1 48.28 23 LEU B O 1
ATOM 1465 N N . LEU B 1 24 ? 3.75 7.41 12.242 1 48.16 24 LEU B N 1
ATOM 1466 C CA . LEU B 1 24 ? 2.301 7.578 12.227 1 48.16 24 LEU B CA 1
ATOM 1467 C C . LEU B 1 24 ? 1.62 6.5 13.062 1 48.16 24 LEU B C 1
ATOM 1469 O O . LEU B 1 24 ? 0.628 6.77 13.742 1 48.16 24 LEU B O 1
ATOM 1473 N N . GLY B 1 25 ? 2.176 5.238 12.922 1 48.38 25 GLY B N 1
ATOM 1474 C CA . GLY B 1 25 ? 1.615 4.113 13.656 1 48.38 25 GLY B CA 1
ATOM 1475 C C . GLY B 1 25 ? 1.698 4.281 15.164 1 48.38 25 GLY B C 1
ATOM 1476 O O . GLY B 1 25 ? 0.826 3.811 15.891 1 48.38 25 GLY B O 1
ATOM 1477 N N . ALA B 1 26 ? 2.877 4.602 15.555 1 43.97 26 ALA B N 1
ATOM 1478 C CA . ALA B 1 26 ? 3.051 4.633 17 1 43.97 26 ALA B CA 1
ATOM 1479 C C . ALA B 1 26 ? 1.976 5.492 17.656 1 43.97 26 ALA B C 1
ATOM 1481 O O . ALA B 1 26 ? 1.491 5.164 18.75 1 43.97 26 ALA B O 1
ATOM 1482 N N . ALA B 1 27 ? 1.941 6.734 17.219 1 44.62 27 ALA B N 1
ATOM 1483 C CA . ALA B 1 27 ? 1.024 7.625 17.922 1 44.62 27 ALA B CA 1
ATOM 1484 C C . ALA B 1 27 ? -0.396 7.492 17.375 1 44.62 27 ALA B C 1
ATOM 1486 O O . ALA B 1 27 ? -1.362 7.836 18.062 1 44.62 27 ALA B O 1
ATOM 1487 N N . ALA B 1 28 ? -0.673 7.121 16.125 1 55.03 28 ALA B N 1
ATOM 1488 C CA . ALA B 1 28 ? -1.975 7.395 15.516 1 55.03 28 ALA B CA 1
ATOM 1489 C C . ALA B 1 28 ? -2.654 6.098 15.07 1 55.03 28 ALA B C 1
ATOM 1491 O O . ALA B 1 28 ? -1.991 5.078 14.875 1 55.03 28 ALA B O 1
ATOM 1492 N N . SER B 1 29 ? -3.877 5.973 15.531 1 75.62 29 SER B N 1
ATOM 1493 C CA . SER B 1 29 ? -4.91 5.07 15.031 1 75.62 29 SER B CA 1
ATOM 1494 C C . SER B 1 29 ? -4.84 4.93 13.516 1 75.62 29 SER B C 1
ATOM 1496 O O . SER B 1 29 ? -5.578 4.141 12.922 1 75.62 29 SER B O 1
ATOM 1498 N N . VAL B 1 30 ? -3.709 5.645 12.984 1 88.25 30 VAL B N 1
ATOM 1499 C CA . VAL B 1 30 ? -3.609 5.582 11.531 1 88.25 30 VAL B CA 1
ATOM 1500 C C . VAL B 1 30 ? -2.984 4.254 11.109 1 88.25 30 VAL B C 1
ATOM 1502 O O . VAL B 1 30 ? -2.021 3.793 11.727 1 88.25 30 VAL B O 1
ATOM 1505 N N . SER B 1 31 ? -3.506 3.641 10.172 1 91.81 31 SER B N 1
ATOM 1506 C CA . SER B 1 31 ? -2.998 2.359 9.695 1 91.81 31 SER B CA 1
ATOM 1507 C C . SER B 1 31 ? -2.893 2.342 8.172 1 91.81 31 SER B C 1
ATOM 1509 O O . SER B 1 31 ? -3.645 3.037 7.484 1 91.81 31 SER B O 1
ATOM 1511 N N . LEU B 1 32 ? -1.863 1.602 7.723 1 94.75 32 LEU B N 1
ATOM 1512 C CA . LEU B 1 32 ? -1.663 1.366 6.297 1 94.75 32 LEU B CA 1
ATOM 1513 C C . LEU B 1 32 ? -1.976 -0.082 5.938 1 94.75 32 LEU B C 1
ATOM 1515 O O . LEU B 1 32 ? -1.513 -1.007 6.605 1 94.75 32 LEU B O 1
ATOM 1519 N N . THR B 1 33 ? -2.822 -0.252 4.977 1 97.31 33 THR B N 1
ATOM 1520 C CA . THR B 1 33 ? -3.119 -1.571 4.43 1 97.31 33 THR B CA 1
ATOM 1521 C C . THR B 1 33 ? -2.863 -1.602 2.926 1 97.31 33 THR B C 1
ATOM 1523 O O . THR B 1 33 ? -3.373 -0.758 2.186 1 97.31 33 THR B O 1
ATOM 1526 N N . VAL B 1 34 ? -2.039 -2.52 2.512 1 97.69 34 VAL B N 1
ATOM 1527 C CA . VAL B 1 34 ? -1.829 -2.773 1.09 1 97.69 34 VAL B CA 1
ATOM 1528 C C . VAL B 1 34 ? -2.686 -3.955 0.645 1 97.69 34 VAL B C 1
ATOM 1530 O O . VAL B 1 34 ? -2.525 -5.07 1.146 1 97.69 34 VAL B O 1
ATOM 1533 N N . ALA B 1 35 ? -3.631 -3.68 -0.215 1 97.94 35 ALA B N 1
ATOM 1534 C CA . ALA B 1 35 ? -4.48 -4.711 -0.808 1 97.94 35 ALA B CA 1
ATOM 1535 C C . ALA B 1 35 ? -4.027 -5.043 -2.227 1 97.94 35 ALA B C 1
ATOM 1537 O O . ALA B 1 35 ? -3.973 -4.164 -3.09 1 97.94 35 ALA B O 1
ATOM 1538 N N . VAL B 1 36 ? -3.646 -6.262 -2.426 1 95.25 36 VAL B N 1
ATOM 1539 C CA . VAL B 1 36 ? -3.383 -6.781 -3.764 1 95.25 36 VAL B CA 1
ATOM 1540 C C . VAL B 1 36 ? -4.625 -7.488 -4.297 1 95.25 36 VAL B C 1
ATOM 1542 O O . VAL B 1 36 ? -5.062 -8.5 -3.742 1 95.25 36 VAL B O 1
ATOM 1545 N N . THR B 1 37 ? -5.215 -6.965 -5.336 1 94.38 37 THR B N 1
ATOM 1546 C CA . THR B 1 37 ? -6.422 -7.562 -5.895 1 94.38 37 THR B CA 1
ATOM 1547 C C . THR B 1 37 ? -6.086 -8.422 -7.109 1 94.38 37 THR B C 1
ATOM 1549 O O . THR B 1 37 ? -5.109 -8.164 -7.809 1 94.38 37 THR B O 1
ATOM 1552 N N . ARG B 1 38 ? -6.844 -9.508 -7.32 1 92.56 38 ARG B N 1
ATOM 1553 C CA . ARG B 1 38 ? -6.73 -10.461 -8.422 1 92.56 38 ARG B CA 1
ATOM 1554 C C . ARG B 1 38 ? -5.434 -11.258 -8.32 1 92.56 38 ARG B C 1
ATOM 1556 O O . ARG B 1 38 ? -4.742 -11.453 -9.32 1 92.56 38 ARG B O 1
ATOM 1563 N N . GLY B 1 39 ? -5.199 -11.695 -7.086 1 90.94 39 GLY B N 1
ATOM 1564 C CA . GLY B 1 39 ? -4.074 -12.586 -6.859 1 90.94 39 GLY B CA 1
ATOM 1565 C C . GLY B 1 39 ? -4.141 -13.859 -7.684 1 90.94 39 GLY B C 1
ATOM 1566 O O . GLY B 1 39 ? -3.119 -14.508 -7.918 1 90.94 39 GLY B O 1
ATOM 1567 N N . ASP B 1 40 ? -5.277 -14.234 -8.133 1 89.38 40 ASP B N 1
ATOM 1568 C CA . ASP B 1 40 ? -5.477 -15.398 -8.992 1 89.38 40 ASP B CA 1
ATOM 1569 C C . ASP B 1 40 ? -4.703 -15.25 -10.297 1 89.38 40 ASP B C 1
ATOM 1571 O O . ASP B 1 40 ? -4.398 -16.25 -10.961 1 89.38 40 ASP B O 1
ATOM 1575 N N . CYS B 1 41 ? -4.395 -14.047 -10.625 1 84.38 41 CYS B N 1
ATOM 1576 C CA . CYS B 1 41 ? -3.646 -13.789 -11.852 1 84.38 41 CYS B CA 1
ATOM 1577 C C . CYS B 1 41 ? -2.152 -13.977 -11.625 1 84.38 41 CYS B C 1
ATOM 1579 O O . CYS B 1 41 ? -1.37 -13.969 -12.578 1 84.38 41 CYS B O 1
ATOM 1581 N N . LEU B 1 42 ? -1.782 -14.188 -10.375 1 79.44 42 LEU B N 1
ATOM 1582 C CA . LEU B 1 42 ? -0.382 -14.438 -10.047 1 79.44 42 LEU B CA 1
ATOM 1583 C C . LEU B 1 42 ? -0.031 -15.914 -10.242 1 79.44 42 LEU B C 1
ATOM 1585 O O . LEU B 1 42 ? 1.133 -16.25 -10.461 1 79.44 42 LEU B O 1
ATOM 1589 N N . SER B 1 43 ? -0.961 -16.766 -10.211 1 76.94 43 SER B N 1
ATOM 1590 C CA . SER B 1 43 ? -0.76 -18.203 -10.188 1 76.94 43 SER B CA 1
ATOM 1591 C C . SER B 1 43 ? -0.024 -18.688 -11.43 1 76.94 43 SER B C 1
ATOM 1593 O O . SER B 1 43 ? 0.829 -19.562 -11.359 1 76.94 43 SER B O 1
ATOM 1595 N N . PRO B 1 44 ? -0.292 -18.125 -12.594 1 72.81 44 PRO B N 1
ATOM 1596 C CA . PRO B 1 44 ? 0.435 -18.609 -13.773 1 72.81 44 PRO B CA 1
ATOM 1597 C C . PRO B 1 44 ? 1.943 -18.391 -13.656 1 72.81 44 PRO B C 1
ATOM 1599 O O . PRO B 1 44 ? 2.721 -19.141 -14.266 1 72.81 44 PRO B O 1
ATOM 1602 N N . PHE B 1 45 ? 2.344 -17.469 -12.914 1 70.12 45 PHE B N 1
ATOM 1603 C CA . PHE B 1 45 ? 3.766 -17.203 -12.727 1 70.12 45 PHE B CA 1
ATOM 1604 C C . PHE B 1 45 ? 4.406 -18.281 -11.859 1 70.12 45 PHE B C 1
ATOM 1606 O O . PHE B 1 45 ? 5.621 -18.5 -11.922 1 70.12 45 PHE B O 1
ATOM 1613 N N . LYS B 1 46 ? 3.57 -18.922 -11.047 1 70.75 46 LYS B N 1
ATOM 1614 C CA . LYS B 1 46 ? 4.055 -20.016 -10.211 1 70.75 46 LYS B CA 1
ATOM 1615 C C . LYS B 1 46 ? 4.355 -21.25 -11.047 1 70.75 46 LYS B C 1
ATOM 1617 O O . LYS B 1 46 ? 5.293 -21.984 -10.758 1 70.75 46 LYS B O 1
ATOM 1622 N N . ARG B 1 47 ? 3.531 -21.438 -11.953 1 65.81 47 ARG B N 1
ATOM 1623 C CA . ARG B 1 47 ? 3.643 -22.641 -12.758 1 65.81 47 ARG B CA 1
ATOM 1624 C C . ARG B 1 47 ? 4.758 -22.5 -13.797 1 65.81 47 ARG B C 1
ATOM 1626 O O . ARG B 1 47 ? 5.383 -23.5 -14.172 1 65.81 47 ARG B O 1
ATOM 1633 N N . ARG B 1 48 ? 4.934 -21.312 -14.148 1 61.28 48 ARG B N 1
ATOM 1634 C CA . ARG B 1 48 ? 5.992 -21.125 -15.141 1 61.28 48 ARG B CA 1
ATOM 1635 C C . ARG B 1 48 ? 7.367 -21.188 -14.492 1 61.28 48 ARG B C 1
ATOM 1637 O O . ARG B 1 48 ? 7.48 -21.219 -13.258 1 61.28 48 ARG B O 1
ATOM 1644 N N . GLN B 1 49 ? 8.492 -21.453 -15.211 1 53.41 49 GLN B N 1
ATOM 1645 C CA . GLN B 1 49 ? 9.898 -21.625 -14.852 1 53.41 49 GLN B CA 1
ATOM 1646 C C . GLN B 1 49 ? 10.406 -20.469 -14.008 1 53.41 49 GLN B C 1
ATOM 1648 O O . GLN B 1 49 ? 11.57 -20.453 -13.594 1 53.41 49 GLN B O 1
ATOM 1653 N N . THR B 1 50 ? 9.438 -19.672 -13.516 1 58.56 50 THR B N 1
ATOM 1654 C CA . THR B 1 50 ? 10.055 -18.578 -12.781 1 58.56 50 THR B CA 1
ATOM 1655 C C . THR B 1 50 ? 9.406 -18.406 -11.414 1 58.56 50 THR B C 1
ATOM 1657 O O . THR B 1 50 ? 8.984 -17.297 -11.055 1 58.56 50 THR B O 1
ATOM 1660 N N . PRO B 1 51 ? 9.219 -19.625 -10.672 1 67.31 51 PRO B N 1
ATOM 1661 C CA . PRO B 1 51 ? 8.594 -19.531 -9.352 1 67.31 51 PRO B CA 1
ATOM 1662 C C . PRO B 1 51 ? 9.344 -18.609 -8.406 1 67.31 51 PRO B C 1
ATOM 1664 O O . PRO B 1 51 ? 8.727 -17.922 -7.59 1 67.31 51 PRO B O 1
ATOM 1667 N N . GLU B 1 52 ? 10.539 -18.484 -8.664 1 75.56 52 GLU B N 1
ATOM 1668 C CA . GLU B 1 52 ? 11.328 -17.656 -7.742 1 75.56 52 GLU B CA 1
ATOM 1669 C C . GLU B 1 52 ? 10.984 -16.188 -7.895 1 75.56 52 GLU B C 1
ATOM 1671 O O . GLU B 1 52 ? 11 -15.43 -6.914 1 75.56 52 GLU B O 1
ATOM 1676 N N . CYS B 1 53 ? 10.531 -15.906 -9.094 1 75.31 53 CYS B N 1
ATOM 1677 C CA . CYS B 1 53 ? 10.211 -14.5 -9.328 1 75.31 53 CYS B CA 1
ATOM 1678 C C . CYS B 1 53 ? 8.969 -14.086 -8.547 1 75.31 53 CYS B C 1
ATOM 1680 O O . CYS B 1 53 ? 8.93 -13.008 -7.953 1 75.31 53 CYS B O 1
ATOM 1682 N N . LEU B 1 54 ? 7.969 -14.969 -8.586 1 82.56 54 LEU B N 1
ATOM 1683 C CA . LEU B 1 54 ? 6.754 -14.672 -7.832 1 82.56 54 LEU B CA 1
ATOM 1684 C C . LEU B 1 54 ? 7.047 -14.586 -6.34 1 82.56 54 LEU B C 1
ATOM 1686 O O . LEU B 1 54 ? 6.566 -13.68 -5.656 1 82.56 54 LEU B O 1
ATOM 1690 N N . LEU B 1 55 ? 7.836 -15.547 -5.922 1 84.06 55 LEU B N 1
ATOM 1691 C CA . LEU B 1 55 ? 8.242 -15.531 -4.52 1 84.06 55 LEU B CA 1
ATOM 1692 C C . LEU B 1 55 ? 8.953 -14.234 -4.172 1 84.06 55 LEU B C 1
ATOM 1694 O O . LEU B 1 55 ? 8.656 -13.609 -3.146 1 84.06 55 LEU B O 1
ATOM 1698 N N . LEU B 1 56 ? 9.805 -13.789 -4.984 1 85.06 56 LEU B N 1
ATOM 1699 C CA . LEU B 1 56 ? 10.586 -12.586 -4.73 1 85.06 56 LEU B CA 1
ATOM 1700 C C . LEU B 1 56 ? 9.703 -11.344 -4.77 1 85.06 56 LEU B C 1
ATOM 1702 O O . LEU B 1 56 ? 9.898 -10.414 -3.98 1 85.06 56 LEU B O 1
ATOM 1706 N N . LEU B 1 57 ? 8.789 -11.375 -5.656 1 85.19 57 LEU B N 1
ATOM 1707 C CA . LEU B 1 57 ? 7.852 -10.258 -5.75 1 85.19 57 LEU B CA 1
ATOM 1708 C C . LEU B 1 57 ? 7.047 -10.109 -4.465 1 85.19 57 LEU B C 1
ATOM 1710 O O . LEU B 1 57 ? 6.934 -9.016 -3.92 1 85.19 57 LEU B O 1
ATOM 1714 N N . LEU B 1 58 ? 6.539 -11.203 -4.047 1 89.12 58 LEU B N 1
ATOM 1715 C CA . LEU B 1 58 ? 5.723 -11.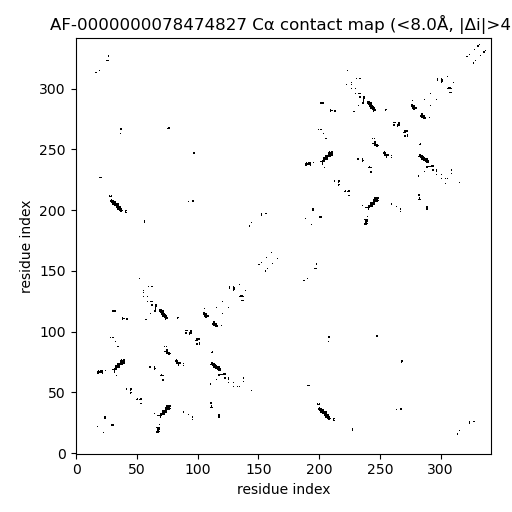164 -2.838 1 89.12 58 LEU B CA 1
ATOM 1716 C C . LEU B 1 58 ? 6.578 -10.852 -1.614 1 89.12 58 LEU B C 1
ATOM 1718 O O . LEU B 1 58 ? 6.129 -10.156 -0.697 1 89.12 58 LEU B O 1
ATOM 1722 N N . LEU B 1 59 ? 7.785 -11.289 -1.656 1 90.94 59 LEU B N 1
ATOM 1723 C CA . LEU B 1 59 ? 8.719 -10.977 -0.579 1 90.94 59 LEU B CA 1
ATOM 1724 C C . LEU B 1 59 ? 9.039 -9.484 -0.549 1 90.94 59 LEU B C 1
ATOM 1726 O O . LEU B 1 59 ? 9.133 -8.891 0.526 1 90.94 59 LEU B O 1
ATOM 1730 N N . TYR B 1 60 ? 9.211 -8.922 -1.664 1 89.12 60 TYR B N 1
ATOM 1731 C CA . TYR B 1 60 ? 9.453 -7.488 -1.753 1 89.12 60 TYR B CA 1
ATOM 1732 C C . TYR B 1 60 ? 8.273 -6.703 -1.198 1 89.12 60 TYR B C 1
ATOM 1734 O O . TYR B 1 60 ? 8.461 -5.719 -0.479 1 89.12 60 TYR B O 1
ATOM 1742 N N . CYS B 1 61 ? 7.082 -7.105 -1.553 1 91.5 61 CYS B N 1
ATOM 1743 C CA . CYS B 1 61 ? 5.887 -6.465 -1.016 1 91.5 61 CYS B CA 1
ATOM 1744 C C . CYS B 1 61 ? 5.867 -6.535 0.506 1 91.5 61 CYS B C 1
ATOM 1746 O O . CYS B 1 61 ? 5.555 -5.547 1.174 1 91.5 61 CYS B O 1
ATOM 1748 N N . ARG B 1 62 ? 6.172 -7.66 1.006 1 95.19 62 ARG B N 1
ATOM 1749 C CA . ARG B 1 62 ? 6.242 -7.84 2.451 1 95.19 62 ARG B CA 1
ATOM 1750 C C . ARG B 1 62 ? 7.289 -6.922 3.072 1 95.19 62 ARG B C 1
ATOM 1752 O O . ARG B 1 62 ? 7.047 -6.316 4.117 1 95.19 62 ARG B O 1
ATOM 1759 N N . TYR B 1 63 ? 8.375 -6.801 2.426 1 92.69 63 TYR B N 1
ATOM 1760 C CA . TYR B 1 63 ? 9.453 -5.934 2.887 1 92.69 63 TYR B CA 1
ATOM 1761 C C . TYR B 1 63 ? 8.992 -4.48 2.961 1 92.69 63 TYR B C 1
ATOM 1763 O O . TYR B 1 63 ? 9.195 -3.811 3.975 1 92.69 63 TYR B O 1
ATOM 1771 N N . LEU B 1 64 ? 8.375 -4.055 1.893 1 89 64 LEU B N 1
ATOM 1772 C CA . LEU B 1 64 ? 7.875 -2.684 1.863 1 89 64 LEU B CA 1
ATOM 1773 C C . LEU B 1 64 ? 6.848 -2.459 2.965 1 89 64 LEU B C 1
ATOM 1775 O O . LEU B 1 64 ? 6.836 -1.404 3.605 1 89 64 LEU B O 1
ATOM 1779 N N . CYS B 1 65 ? 5.984 -3.43 3.152 1 92.69 65 CYS B N 1
ATOM 1780 C CA . CYS B 1 65 ? 4.977 -3.316 4.199 1 92.69 65 CYS B CA 1
ATOM 1781 C C . CYS B 1 65 ? 5.621 -3.295 5.578 1 92.69 65 CYS B C 1
ATOM 1783 O O . CYS B 1 65 ? 5.25 -2.486 6.43 1 92.69 65 CYS B O 1
ATOM 1785 N N . ALA B 1 66 ? 6.602 -4.125 5.797 1 91.88 66 ALA B N 1
ATOM 1786 C CA . ALA B 1 66 ? 7.281 -4.164 7.09 1 91.88 66 ALA B CA 1
ATOM 1787 C C . ALA B 1 66 ? 7.988 -2.84 7.375 1 91.88 66 ALA B C 1
ATOM 1789 O O . ALA B 1 66 ? 7.945 -2.338 8.5 1 91.88 66 ALA B O 1
ATOM 1790 N N . LYS B 1 67 ? 8.562 -2.246 6.395 1 87 67 LYS B N 1
ATOM 1791 C CA . LYS B 1 67 ? 9.281 -0.985 6.535 1 87 67 LYS B CA 1
ATOM 1792 C C . LYS B 1 67 ? 8.344 0.139 6.969 1 87 67 LYS B C 1
ATOM 1794 O O . LYS B 1 67 ? 8.781 1.124 7.566 1 87 67 LYS B O 1
ATOM 1799 N N . ASN B 1 68 ? 7.125 -0.02 6.676 1 86.69 68 ASN B N 1
ATOM 1800 C CA . ASN B 1 68 ? 6.172 1.061 6.906 1 86.69 68 ASN B CA 1
ATOM 1801 C C . ASN B 1 68 ? 5.066 0.638 7.871 1 86.69 68 ASN B C 1
ATOM 1803 O O . ASN B 1 68 ? 4.039 1.307 7.973 1 86.69 68 ASN B O 1
ATOM 1807 N N . ALA B 1 69 ? 5.223 -0.537 8.555 1 88.44 69 ALA B N 1
ATOM 1808 C CA . ALA B 1 69 ? 4.262 -1.084 9.508 1 88.44 69 ALA B CA 1
ATOM 1809 C C . ALA B 1 69 ? 2.885 -1.245 8.867 1 88.44 69 ALA B C 1
AT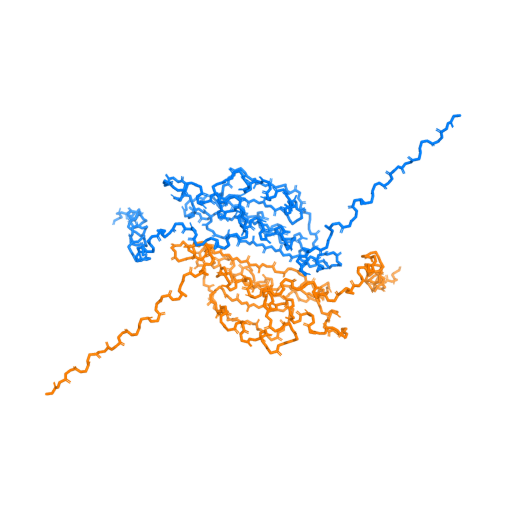OM 1811 O O . ALA B 1 69 ? 1.867 -0.89 9.469 1 88.44 69 ALA B O 1
ATOM 1812 N N . ALA B 1 70 ? 2.881 -1.62 7.652 1 93.56 70 ALA B N 1
ATOM 1813 C CA . ALA B 1 70 ? 1.647 -1.812 6.891 1 93.56 70 ALA B CA 1
ATOM 1814 C C . ALA B 1 70 ? 1.226 -3.277 6.895 1 93.56 70 ALA B C 1
ATOM 1816 O O . ALA B 1 70 ? 2.051 -4.168 7.113 1 93.56 70 ALA B O 1
ATOM 1817 N N . ALA B 1 71 ? -0.077 -3.494 6.777 1 96.88 71 ALA B N 1
ATOM 1818 C CA . ALA B 1 71 ? -0.591 -4.832 6.504 1 96.88 71 ALA B CA 1
ATOM 1819 C C . ALA B 1 71 ? -0.581 -5.129 5.004 1 96.88 71 ALA B C 1
ATOM 1821 O O . ALA B 1 71 ? -0.602 -4.211 4.184 1 96.88 71 ALA B O 1
ATOM 1822 N N . LEU B 1 72 ? -0.503 -6.426 4.676 1 97.94 72 LEU B N 1
ATOM 1823 C CA . LEU B 1 72 ? -0.585 -6.898 3.297 1 97.94 72 LEU B CA 1
ATOM 1824 C C . LEU B 1 72 ? -1.688 -7.941 3.146 1 97.94 72 LEU B C 1
ATOM 1826 O O . LEU B 1 72 ? -1.73 -8.922 3.895 1 97.94 72 LEU B O 1
ATOM 1830 N N . ILE B 1 73 ? -2.582 -7.695 2.238 1 98.5 73 ILE B N 1
ATOM 1831 C CA . ILE B 1 73 ? -3.654 -8.656 1.983 1 98.5 73 ILE B CA 1
ATOM 1832 C C . ILE B 1 73 ? -3.785 -8.891 0.481 1 98.5 73 ILE B C 1
ATOM 1834 O O . ILE B 1 73 ? -4.027 -7.961 -0.285 1 98.5 73 ILE B O 1
ATOM 1838 N N . VAL B 1 74 ? -3.596 -10.156 0.097 1 96.81 74 VAL B N 1
ATOM 1839 C CA . VAL B 1 74 ? -3.838 -10.555 -1.284 1 96.81 74 VAL B CA 1
ATOM 1840 C C . VAL B 1 74 ? -5.23 -11.164 -1.408 1 96.81 74 VAL B C 1
ATOM 1842 O O . VAL B 1 74 ? -5.609 -12.031 -0.612 1 96.81 74 VAL B O 1
ATOM 1845 N N . THR B 1 75 ? -6.012 -10.672 -2.369 1 96.12 75 THR B N 1
ATOM 1846 C CA . THR B 1 75 ? -7.332 -11.227 -2.633 1 96.12 75 THR B CA 1
ATOM 1847 C C . THR B 1 75 ? -7.371 -11.898 -4.004 1 96.12 75 THR B C 1
ATOM 1849 O O . THR B 1 75 ? -6.641 -11.508 -4.914 1 96.12 75 THR B O 1
ATOM 1852 N N . SER B 1 76 ? -8.18 -12.938 -4.094 1 93.75 76 SER B N 1
ATOM 1853 C CA . SER B 1 76 ? -8.414 -13.648 -5.348 1 93.75 76 SER B CA 1
ATOM 1854 C C . SER B 1 76 ? -9.906 -13.672 -5.691 1 93.75 76 SER B C 1
ATOM 1856 O O . SER B 1 76 ? -10.742 -13.961 -4.832 1 93.75 76 SER B O 1
ATOM 1858 N N . CYS B 1 77 ? -10.18 -13.328 -6.934 1 92 77 CYS B N 1
ATOM 1859 C CA . CYS B 1 77 ? -11.562 -13.273 -7.402 1 92 77 CYS B CA 1
ATOM 1860 C C . CYS B 1 77 ? -11.695 -13.906 -8.781 1 92 77 CYS B C 1
ATOM 1862 O O . CYS B 1 77 ? -12.297 -13.312 -9.68 1 92 77 CYS B O 1
ATOM 1864 N N . LYS B 1 78 ? -11.172 -15.008 -8.891 1 89.12 78 LYS B N 1
ATOM 1865 C CA . LYS B 1 78 ? -11.289 -15.742 -10.141 1 89.12 78 LYS B CA 1
ATOM 1866 C C . LYS B 1 78 ? -12.758 -15.977 -10.508 1 89.12 78 LYS B C 1
ATOM 1868 O O . LYS B 1 78 ? -13.555 -16.359 -9.656 1 89.12 78 LYS B O 1
ATOM 1873 N N . PRO B 1 79 ? -13.055 -15.719 -11.805 1 86.94 79 PRO B N 1
ATOM 1874 C CA . PRO B 1 79 ? -14.438 -15.977 -12.234 1 86.94 79 PRO B CA 1
ATOM 1875 C C . PRO B 1 79 ? -14.875 -17.406 -11.969 1 86.94 79 PRO B C 1
ATOM 1877 O O . PRO B 1 79 ? -14.133 -18.359 -12.266 1 86.94 79 PRO B O 1
ATOM 1880 N N . GLY B 1 80 ? -16.031 -17.641 -11.414 1 91.44 80 GLY B N 1
ATOM 1881 C CA . GLY B 1 80 ? -16.594 -18.953 -11.188 1 91.44 80 GLY B CA 1
ATOM 1882 C C . GLY B 1 80 ? -16.109 -19.594 -9.898 1 91.44 80 GLY B C 1
ATOM 1883 O O . GLY B 1 80 ? -16.547 -20.688 -9.547 1 91.44 80 GLY B O 1
ATOM 1884 N N . ALA B 1 81 ? -15.188 -19.031 -9.242 1 92.56 81 ALA B N 1
ATOM 1885 C CA . ALA B 1 81 ? -14.695 -19.578 -7.98 1 92.56 81 ALA B CA 1
ATOM 1886 C C . ALA B 1 81 ? -15.125 -18.703 -6.801 1 92.56 81 ALA B C 1
ATOM 1888 O O . ALA B 1 81 ? -15.531 -17.547 -6.984 1 92.56 81 ALA B O 1
ATOM 1889 N N . THR B 1 82 ? -15.078 -19.312 -5.648 1 93.69 82 THR B N 1
ATOM 1890 C CA . THR B 1 82 ? -15.336 -18.547 -4.438 1 93.69 82 THR B CA 1
ATOM 1891 C C . THR B 1 82 ? -14.219 -17.531 -4.184 1 93.69 82 THR B C 1
ATOM 1893 O O . THR B 1 82 ? -13.039 -17.891 -4.199 1 93.69 82 THR B O 1
ATOM 1896 N N . PRO B 1 83 ? -14.672 -16.25 -4.012 1 94 83 PRO B N 1
ATOM 1897 C CA . PRO B 1 83 ? -13.633 -15.266 -3.717 1 94 83 PRO B CA 1
ATOM 1898 C C . PRO B 1 83 ? -12.844 -15.594 -2.451 1 94 83 PRO B C 1
ATOM 1900 O O . PRO B 1 83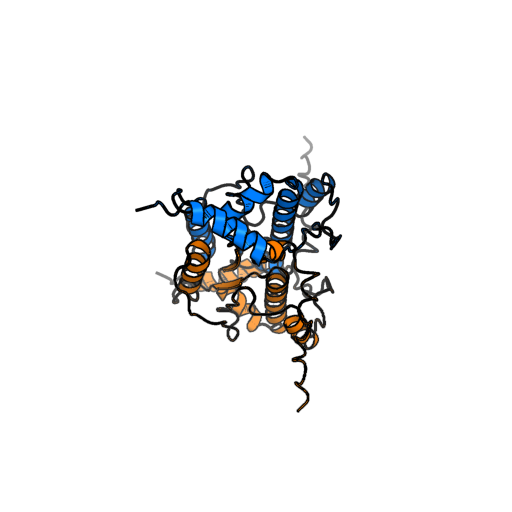 ? -13.414 -16.109 -1.481 1 94 83 PRO B O 1
ATOM 1903 N N . ARG B 1 84 ? -11.57 -15.352 -2.523 1 96.69 84 ARG B N 1
ATOM 1904 C CA . ARG B 1 84 ? -10.711 -15.602 -1.372 1 96.69 84 ARG B CA 1
ATOM 1905 C C . ARG B 1 84 ? -10.172 -14.289 -0.798 1 96.69 84 ARG B C 1
ATOM 1907 O O . ARG B 1 84 ? -9.828 -13.375 -1.546 1 96.69 84 ARG B O 1
ATOM 1914 N N . ASN B 1 85 ? -10.203 -14.078 0.576 1 97.38 85 ASN B N 1
ATOM 1915 C CA . ASN B 1 85 ? -9.648 -13 1.385 1 97.38 85 ASN B CA 1
ATOM 1916 C C . ASN B 1 85 ? -10.398 -11.688 1.16 1 97.38 85 ASN B C 1
ATOM 1918 O O . ASN B 1 85 ? -9.969 -10.633 1.624 1 97.38 85 ASN B O 1
ATOM 1922 N N . VAL B 1 86 ? -11.492 -11.688 0.387 1 96.5 86 VAL B N 1
ATOM 1923 C CA . VAL B 1 86 ? -12.281 -10.477 0.228 1 96.5 86 VAL B CA 1
ATOM 1924 C C . VAL B 1 86 ? -12.953 -10.117 1.552 1 96.5 86 VAL B C 1
ATOM 1926 O O . VAL B 1 86 ? -12.898 -8.961 1.991 1 96.5 86 VAL B O 1
ATOM 1929 N N . ARG B 1 87 ? -13.578 -11.148 2.121 1 96 87 ARG B N 1
ATOM 1930 C CA . ARG B 1 87 ? -14.188 -10.945 3.432 1 96 87 ARG B CA 1
ATOM 1931 C C . ARG B 1 87 ? -13.141 -10.594 4.477 1 96 87 ARG B C 1
ATOM 1933 O O . ARG B 1 87 ? -13.375 -9.75 5.344 1 96 87 ARG B O 1
ATOM 1940 N N . LEU B 1 88 ? -12.023 -11.211 4.477 1 97.5 88 LEU B N 1
ATOM 1941 C CA . LEU B 1 88 ? -10.93 -10.914 5.398 1 97.5 88 LEU B CA 1
ATOM 1942 C C . LEU B 1 88 ? -10.477 -9.461 5.254 1 97.5 88 LEU B C 1
ATOM 1944 O O . LEU B 1 88 ? -10.297 -8.758 6.25 1 97.5 88 LEU B O 1
ATOM 1948 N N . LEU B 1 89 ? -10.312 -8.992 4.012 1 98.06 89 LEU B N 1
ATOM 1949 C CA . LEU B 1 89 ? -9.93 -7.613 3.74 1 98.06 89 LEU B CA 1
ATOM 1950 C C . LEU B 1 89 ? -10.938 -6.641 4.344 1 98.06 89 LEU B C 1
ATOM 1952 O O . LEU B 1 89 ? -10.555 -5.691 5.027 1 98.06 89 LEU B O 1
ATOM 1956 N N . TYR B 1 90 ? -12.172 -6.961 4.078 1 97.06 90 TYR B N 1
ATOM 1957 C CA . TYR B 1 90 ? -13.242 -6.133 4.625 1 97.06 90 TYR B CA 1
ATOM 1958 C C . TYR B 1 90 ? -13.164 -6.078 6.148 1 97.06 90 TYR B C 1
ATOM 1960 O O . TYR B 1 90 ? -13.156 -4.992 6.734 1 97.06 90 TYR B O 1
ATOM 1968 N N . ARG B 1 91 ? -13.117 -7.18 6.762 1 96.06 91 ARG B N 1
ATOM 1969 C CA . ARG B 1 91 ? -13.102 -7.254 8.219 1 96.06 91 ARG B CA 1
ATOM 1970 C C . ARG B 1 91 ? -11.875 -6.551 8.789 1 96.06 91 ARG B C 1
ATOM 1972 O O . ARG B 1 91 ? -11.953 -5.879 9.82 1 96.06 91 ARG B O 1
ATOM 1979 N N . TYR B 1 92 ? -10.773 -6.715 8.18 1 97.38 92 TYR B N 1
ATOM 1980 C CA . TYR B 1 92 ? -9.547 -6.074 8.648 1 97.38 92 TYR B CA 1
ATOM 1981 C C . TYR B 1 92 ? -9.656 -4.559 8.57 1 97.38 92 TYR B C 1
ATOM 1983 O O . TYR B 1 92 ? -9.289 -3.852 9.516 1 97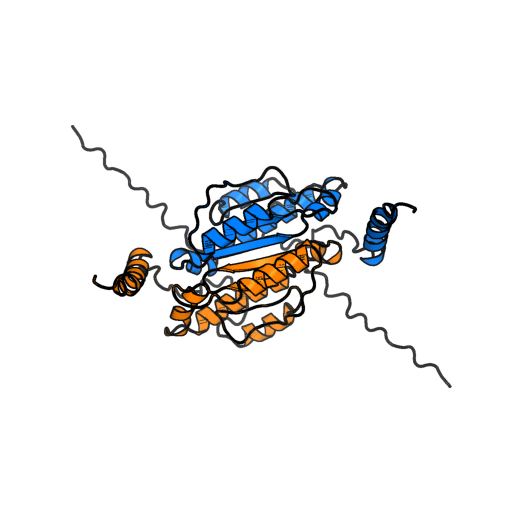.38 92 TYR B O 1
ATOM 1991 N N . LEU B 1 93 ? -10.211 -4.035 7.434 1 96.38 93 LEU B N 1
ATOM 1992 C CA . LEU B 1 93 ? -10.391 -2.594 7.285 1 96.38 93 LEU B CA 1
ATOM 1993 C C . LEU B 1 93 ? -11.359 -2.057 8.328 1 96.38 93 LEU B C 1
ATOM 1995 O O . LEU B 1 93 ? -11.125 -1 8.914 1 96.38 93 LEU B O 1
ATOM 1999 N N . MET B 1 94 ? -12.391 -2.84 8.578 1 95 94 MET B N 1
ATOM 2000 C CA . MET B 1 94 ? -13.359 -2.432 9.594 1 95 94 MET B CA 1
ATOM 2001 C C . MET B 1 94 ? -12.719 -2.418 10.977 1 95 94 MET B C 1
ATOM 2003 O O . MET B 1 94 ? -13.031 -1.56 11.805 1 95 94 MET B O 1
ATOM 2007 N N . HIS B 1 95 ? -11.906 -3.336 11.156 1 94.62 95 HIS B N 1
ATOM 2008 C CA . HIS B 1 95 ? -11.156 -3.387 12.406 1 94.62 95 HIS B CA 1
ATOM 2009 C C . HIS B 1 95 ? -10.281 -2.152 12.578 1 94.62 95 HIS B C 1
ATOM 2011 O O . HIS B 1 95 ? -10.312 -1.501 13.625 1 94.62 95 HIS B O 1
ATOM 2017 N N . ARG B 1 96 ? -9.602 -1.779 11.555 1 93.75 96 ARG B N 1
ATOM 2018 C CA . ARG B 1 96 ? -8.656 -0.676 11.625 1 93.75 96 ARG B CA 1
ATOM 2019 C C . ARG B 1 96 ? -9.375 0.668 11.656 1 93.75 96 ARG B C 1
ATOM 2021 O O . ARG B 1 96 ? -8.898 1.62 12.273 1 93.75 96 ARG B O 1
ATOM 2028 N N . MET B 1 97 ? -10.539 0.734 11 1 91.69 97 MET B N 1
ATOM 2029 C CA . MET B 1 97 ? -11.273 1.995 10.906 1 91.69 97 MET B CA 1
ATOM 2030 C C . MET B 1 97 ? -12.102 2.232 12.164 1 91.69 97 MET B C 1
ATOM 2032 O O . MET B 1 97 ? -12.203 3.363 12.641 1 91.69 97 MET B O 1
ATOM 2036 N N . TYR B 1 98 ? -12.672 1.132 12.664 1 89.94 98 TYR B N 1
ATOM 2037 C CA . TYR B 1 98 ? -13.719 1.318 13.664 1 89.94 98 TYR B CA 1
ATOM 2038 C C . TYR B 1 98 ? -13.406 0.531 14.93 1 89.94 98 TYR B C 1
ATOM 2040 O O . TYR B 1 98 ? -14.133 0.635 15.93 1 89.94 98 TYR B O 1
ATOM 2048 N N . GLY B 1 99 ? -12.453 -0.234 14.891 1 90.75 99 GLY B N 1
ATOM 2049 C CA . GLY B 1 99 ? -12.109 -1.008 16.078 1 90.75 99 GLY B CA 1
ATOM 2050 C C . GLY B 1 99 ? -12.945 -2.262 16.234 1 90.75 99 GLY B C 1
ATOM 2051 O O . GLY B 1 99 ? -13.055 -2.809 17.328 1 90.75 99 GLY B O 1
ATOM 2052 N N . TYR B 1 100 ? -13.586 -2.73 15.172 1 92.12 100 TYR B N 1
ATOM 2053 C CA . TYR B 1 100 ? -14.328 -3.984 15.211 1 92.12 100 TYR B CA 1
ATOM 2054 C C . TYR B 1 100 ? -13.406 -5.156 15.523 1 92.12 100 TYR B C 1
ATOM 2056 O O . TYR B 1 100 ? -12.211 -5.113 15.219 1 92.12 100 TYR B O 1
ATOM 2064 N N . PRO B 1 101 ? -13.969 -6.199 16.172 1 94.31 101 PRO B N 1
ATOM 2065 C CA . PRO B 1 101 ? -13.141 -7.359 16.5 1 94.31 101 PRO B CA 1
ATOM 2066 C C . PRO B 1 101 ? -12.531 -8.016 15.258 1 94.31 101 PRO B C 1
ATOM 2068 O O . PRO B 1 101 ? -13.18 -8.086 14.211 1 94.31 101 PRO B O 1
ATOM 2071 N N . PHE B 1 102 ? -11.328 -8.406 15.406 1 94.5 102 PHE B N 1
ATOM 2072 C CA . PHE B 1 102 ? -10.57 -9.094 14.367 1 94.5 102 PHE B CA 1
ATOM 2073 C C . PHE B 1 102 ? -9.617 -10.109 14.977 1 94.5 102 PHE B C 1
ATOM 2075 O O . PHE B 1 102 ? -8.742 -9.758 15.766 1 94.5 102 PHE B O 1
ATOM 2082 N N . ARG B 1 103 ? -9.727 -11.352 14.562 1 95.31 103 ARG B N 1
ATOM 2083 C CA . ARG B 1 103 ? -9 -12.398 15.273 1 95.31 103 ARG B CA 1
ATOM 2084 C C . ARG B 1 103 ? -8.18 -13.242 14.305 1 95.31 103 ARG B C 1
ATOM 2086 O O . ARG B 1 103 ? -7.453 -14.148 14.719 1 95.31 103 ARG B O 1
ATOM 2093 N N . GLU B 1 104 ? -8.242 -12.953 13.039 1 96.5 104 GLU B N 1
ATOM 2094 C CA . GLU B 1 104 ? -7.508 -13.758 12.078 1 96.5 104 GLU B CA 1
ATOM 2095 C C . GLU B 1 104 ? -6.004 -13.516 12.172 1 96.5 104 GLU B C 1
ATOM 2097 O O . GLU B 1 104 ? -5.57 -12.383 12.398 1 96.5 104 GLU B O 1
ATOM 2102 N N . GLY B 1 105 ? -5.242 -14.609 12.055 1 96.44 105 GLY B N 1
ATOM 2103 C CA . GLY B 1 105 ? -3.791 -14.516 12.047 1 96.44 105 GLY B CA 1
ATOM 2104 C C . GLY B 1 105 ? -3.199 -14.484 10.648 1 96.44 105 GLY B C 1
ATOM 2105 O O . GLY B 1 105 ? -3.922 -14.633 9.664 1 96.44 105 GLY B O 1
ATOM 2106 N N . ALA B 1 106 ? -1.928 -14.305 10.617 1 97.81 106 ALA B N 1
ATOM 2107 C CA . ALA B 1 106 ? -1.208 -14.242 9.352 1 97.81 106 ALA B CA 1
ATOM 2108 C C . ALA B 1 106 ? -1.449 -15.5 8.516 1 97.81 106 ALA B C 1
ATOM 2110 O O . ALA B 1 106 ? -1.635 -16.594 9.062 1 97.81 106 ALA B O 1
ATOM 2111 N N . GLN B 1 107 ? -1.6 -15.367 7.266 1 97.75 107 GLN B N 1
ATOM 2112 C CA . GLN B 1 107 ? -1.689 -16.438 6.285 1 97.75 107 GLN B CA 1
ATOM 2113 C C . GLN B 1 107 ? -0.556 -16.359 5.266 1 97.75 107 GLN B C 1
ATOM 2115 O O . GLN B 1 107 ? -0.571 -15.484 4.387 1 97.75 107 GLN B O 1
ATOM 2120 N N . LEU B 1 108 ? 0.48 -17.312 5.27 1 95.25 108 LEU B N 1
ATOM 2121 C CA . LEU B 1 108 ? 1.69 -17.156 4.469 1 95.25 108 LEU B CA 1
ATOM 2122 C C . LEU B 1 108 ? 1.875 -18.344 3.531 1 95.25 108 LEU B C 1
ATOM 2124 O O . LEU B 1 108 ? 2.838 -18.391 2.762 1 95.25 108 LEU B O 1
ATOM 2128 N N . GLU B 1 109 ? 0.955 -19.281 3.502 1 91.62 109 GLU B N 1
ATOM 2129 C CA . GLU B 1 109 ? 1.175 -20.562 2.826 1 91.62 109 GLU B CA 1
ATOM 2130 C C . GLU B 1 109 ? 0.818 -20.469 1.346 1 91.62 109 GLU B C 1
ATOM 2132 O O . GLU B 1 109 ? 1.374 -21.203 0.521 1 91.62 109 GLU B O 1
ATOM 2137 N N . ASP B 1 110 ? -0.117 -19.688 1 1 91.19 110 ASP B N 1
ATOM 2138 C CA . ASP B 1 110 ? -0.628 -19.594 -0.364 1 91.19 110 ASP B CA 1
ATOM 2139 C C . ASP B 1 110 ? -0.456 -18.172 -0.913 1 91.19 110 ASP B C 1
ATOM 2141 O O . ASP B 1 110 ? -0.937 -17.219 -0.316 1 91.19 110 ASP B O 1
ATOM 2145 N N . GLU B 1 111 ? 0.214 -18.062 -2.131 1 87.06 111 GLU B N 1
ATOM 2146 C CA . GLU B 1 111 ? 0.495 -16.766 -2.744 1 87.06 111 GLU B CA 1
ATOM 2147 C C . GLU B 1 111 ? -0.795 -16.016 -3.074 1 87.06 111 GLU B C 1
ATOM 2149 O O . GLU B 1 111 ? -0.816 -14.789 -3.105 1 87.06 111 GLU B O 1
ATOM 2154 N N . GLU B 1 112 ? -1.889 -16.766 -3.283 1 88.81 112 GLU B N 1
ATOM 2155 C CA . GLU B 1 112 ? -3.135 -16.125 -3.703 1 88.81 112 GLU B CA 1
ATOM 2156 C C . GLU B 1 112 ? -3.93 -15.625 -2.502 1 88.81 112 GLU B C 1
ATOM 2158 O O . GLU B 1 112 ? -4.875 -14.852 -2.656 1 88.81 112 GLU B O 1
ATOM 2163 N N . THR B 1 113 ? -3.52 -16.062 -1.251 1 92.69 113 THR B N 1
ATOM 2164 C CA . THR B 1 113 ? -4.262 -15.688 -0.054 1 92.69 113 THR B CA 1
ATOM 2165 C C . THR B 1 113 ? -3.322 -15.141 1.016 1 92.69 113 THR B C 1
ATOM 2167 O O . THR B 1 113 ? -3.52 -15.383 2.207 1 92.69 113 THR B O 1
ATOM 2170 N N . LEU B 1 114 ? -2.324 -14.539 0.618 1 96.69 114 LEU B N 1
ATOM 2171 C CA . LEU B 1 114 ? -1.33 -14 1.541 1 96.69 114 LEU B CA 1
ATOM 2172 C C . LEU B 1 114 ? -1.93 -12.898 2.408 1 96.69 114 LEU B C 1
ATOM 2174 O O . LEU B 1 114 ? -2.59 -11.992 1.898 1 96.69 114 LEU B O 1
ATOM 2178 N N . PHE B 1 115 ? -1.861 -13.07 3.711 1 98.5 115 PHE B N 1
ATOM 2179 C CA . PHE B 1 115 ? -2.256 -12.047 4.676 1 98.5 115 PHE B CA 1
ATOM 2180 C C . PHE B 1 115 ? -1.175 -11.859 5.734 1 98.5 115 PHE B C 1
ATOM 2182 O O . PHE B 1 115 ? -0.812 -12.805 6.434 1 98.5 115 PHE B O 1
ATOM 2189 N N . VAL B 1 116 ? -0.636 -10.664 5.812 1 98.31 116 VAL B N 1
ATOM 2190 C CA . VAL B 1 116 ? 0.318 -10.25 6.836 1 98.31 116 VAL B CA 1
ATOM 2191 C C . VAL B 1 116 ? -0.225 -9.039 7.594 1 98.31 116 VAL B C 1
ATOM 2193 O O . VAL B 1 116 ? -0.28 -7.934 7.051 1 98.31 116 VAL B O 1
ATOM 2196 N N . PRO B 1 117 ? -0.668 -9.227 8.875 1 96.56 117 PRO B N 1
ATOM 2197 C CA . PRO B 1 117 ? -1.138 -8.07 9.633 1 96.56 117 PRO B CA 1
ATOM 2198 C C . PRO B 1 117 ? -0.034 -7.047 9.891 1 96.56 117 PRO B C 1
ATOM 2200 O O . PRO B 1 117 ? 1.148 -7.398 9.906 1 96.56 117 PRO B O 1
ATOM 2203 N N . ALA B 1 118 ? -0.452 -5.852 10.078 1 93.31 118 ALA B N 1
ATOM 2204 C CA . ALA B 1 118 ? 0.511 -4.785 10.344 1 93.31 118 ALA B CA 1
ATOM 2205 C C . ALA B 1 118 ? 1.381 -5.121 11.555 1 93.31 118 ALA B C 1
ATOM 2207 O O . ALA B 1 118 ? 0.873 -5.547 12.594 1 93.31 118 ALA B O 1
ATOM 2208 N N . GLY B 1 119 ? 2.67 -4.957 11.391 1 88.81 119 GLY B N 1
ATOM 2209 C CA . GLY B 1 119 ? 3.602 -5.102 12.492 1 88.81 119 GLY B CA 1
ATOM 2210 C C . GLY B 1 119 ? 3.961 -6.547 12.789 1 88.81 119 GLY B C 1
ATOM 2211 O O . GLY B 1 119 ? 4.723 -6.824 13.719 1 88.81 119 GLY B O 1
ATOM 2212 N N . TRP B 1 120 ? 3.422 -7.469 12.055 1 94.06 120 TRP B N 1
ATOM 2213 C CA . TRP B 1 120 ? 3.623 -8.891 12.336 1 94.06 120 TRP B CA 1
ATOM 2214 C C . TRP B 1 120 ? 5.027 -9.328 11.938 1 94.06 120 TRP B C 1
ATOM 2216 O O . TRP B 1 120 ? 5.656 -10.125 12.641 1 94.06 120 TRP B O 1
ATOM 2226 N N . GLU B 1 121 ? 5.559 -8.852 10.852 1 95.44 121 GLU B N 1
ATOM 2227 C CA . GLU B 1 121 ? 6.898 -9.18 10.383 1 95.44 121 GLU B CA 1
ATOM 2228 C C . GLU B 1 121 ? 7.852 -8 10.578 1 95.44 121 GLU B C 1
ATOM 2230 O O . GLU B 1 121 ? 7.457 -6.844 10.43 1 95.44 121 GLU B O 1
ATOM 2235 N N . THR B 1 122 ? 9.102 -8.352 10.867 1 93.56 122 THR B N 1
ATOM 2236 C CA . THR B 1 122 ? 10.117 -7.316 10.969 1 93.56 122 THR B CA 1
ATOM 2237 C C . THR B 1 122 ? 10.992 -7.285 9.719 1 93.56 122 THR B C 1
ATOM 2239 O O . THR B 1 122 ? 11.062 -8.273 8.984 1 93.56 122 THR B O 1
ATOM 2242 N N . VAL B 1 123 ? 11.578 -6.121 9.539 1 92.5 123 VAL B N 1
ATOM 2243 C CA . VAL B 1 123 ? 12.508 -5.961 8.43 1 92.5 123 VAL B CA 1
ATOM 2244 C C . VAL B 1 123 ? 13.641 -6.977 8.555 1 92.5 123 VAL B C 1
ATOM 2246 O O . VAL B 1 123 ? 14.086 -7.555 7.562 1 92.5 123 VAL B O 1
ATOM 2249 N N . GLU B 1 124 ? 14.086 -7.207 9.773 1 95.81 124 GLU B N 1
ATOM 2250 C CA . GLU B 1 124 ? 15.164 -8.164 10.023 1 95.81 124 GLU B CA 1
ATOM 2251 C C . GLU B 1 124 ? 14.766 -9.57 9.586 1 95.81 124 GLU B C 1
ATOM 2253 O O . GLU B 1 124 ? 15.562 -10.281 8.969 1 95.81 124 GLU B O 1
ATOM 2258 N N . GLU B 1 125 ? 13.586 -9.93 9.93 1 97.06 125 GLU B N 1
ATOM 2259 C CA . GLU B 1 125 ? 13.07 -11.242 9.531 1 97.06 125 GLU B CA 1
ATOM 2260 C C . GLU B 1 125 ? 13.055 -11.383 8.016 1 97.06 125 GLU B C 1
ATOM 2262 O O . GLU B 1 125 ? 13.469 -12.414 7.48 1 97.06 125 GLU B O 1
ATOM 2267 N N . LEU B 1 126 ? 12.656 -10.398 7.312 1 96.75 126 LEU B N 1
ATOM 2268 C CA . LEU B 1 126 ? 12.539 -10.445 5.859 1 96.75 126 LEU B CA 1
ATOM 2269 C C . LEU B 1 126 ? 13.914 -10.406 5.199 1 96.75 126 LEU B C 1
ATOM 2271 O O . LEU B 1 126 ? 14.133 -11.055 4.176 1 96.75 126 LEU B O 1
ATOM 2275 N N . ASN B 1 127 ? 14.852 -9.703 5.809 1 94.94 127 ASN B N 1
ATOM 2276 C CA . ASN B 1 127 ? 16.234 -9.719 5.332 1 94.94 127 ASN B CA 1
ATOM 2277 C C . ASN B 1 127 ? 16.844 -11.117 5.43 1 94.94 127 ASN B C 1
ATOM 2279 O O . ASN B 1 127 ? 17.578 -11.531 4.547 1 94.94 127 ASN B O 1
ATOM 2283 N N . ALA B 1 128 ? 16.484 -11.773 6.465 1 97.81 128 ALA B N 1
ATOM 2284 C CA . ALA B 1 128 ? 16.984 -13.141 6.617 1 97.81 128 ALA B CA 1
ATOM 2285 C C . ALA B 1 128 ? 16.422 -14.055 5.531 1 97.81 128 ALA B C 1
ATOM 2287 O O . ALA B 1 128 ? 17.109 -14.93 5.02 1 97.81 128 ALA B O 1
ATOM 2288 N N . ILE B 1 129 ? 15.211 -13.898 5.145 1 96.19 129 ILE B N 1
ATOM 2289 C CA . ILE B 1 129 ? 14.562 -14.734 4.145 1 96.19 129 ILE B CA 1
ATOM 2290 C C . ILE B 1 129 ? 15.156 -14.445 2.768 1 96.19 129 ILE B C 1
ATOM 2292 O O . ILE B 1 129 ? 15.523 -15.375 2.037 1 96.19 129 ILE B O 1
ATOM 2296 N N . VAL B 1 130 ? 15.273 -13.188 2.385 1 93.31 130 VAL B N 1
ATOM 2297 C CA . VAL B 1 130 ? 15.742 -12.836 1.047 1 93.31 130 VAL B CA 1
ATOM 2298 C C . VAL B 1 130 ? 17.188 -13.273 0.873 1 93.31 130 VAL B C 1
ATOM 2300 O O . VAL B 1 130 ? 17.625 -13.594 -0.237 1 93.31 130 VAL B O 1
ATOM 2303 N N . ALA B 1 131 ? 17.906 -13.266 1.944 1 95.69 131 ALA B N 1
ATOM 2304 C CA . ALA B 1 131 ? 19.297 -13.672 1.908 1 95.69 131 ALA B CA 1
ATOM 2305 C C . ALA B 1 131 ? 19.438 -15.109 1.408 1 95.69 131 ALA B C 1
ATOM 2307 O O . ALA B 1 131 ? 20.5 -15.492 0.9 1 95.69 131 ALA B O 1
ATOM 2308 N N . LYS B 1 132 ? 18.406 -15.883 1.523 1 95 132 LYS B N 1
ATOM 2309 C CA . LYS B 1 132 ? 18.422 -17.281 1.127 1 95 132 LYS B CA 1
ATOM 2310 C C . LYS B 1 132 ? 17.922 -17.469 -0.3 1 95 132 LYS B C 1
ATOM 2312 O O . LYS B 1 132 ? 17.859 -18.578 -0.81 1 95 132 LYS B O 1
ATOM 2317 N N . THR B 1 133 ? 17.484 -16.422 -0.896 1 89.44 133 THR B N 1
ATOM 2318 C CA . THR B 1 133 ? 17.016 -16.469 -2.277 1 89.44 133 THR B CA 1
ATOM 2319 C C . THR B 1 133 ? 18.125 -16.031 -3.236 1 89.44 133 THR B C 1
ATOM 2321 O O . THR B 1 133 ? 19.219 -15.648 -2.807 1 89.44 133 THR B O 1
ATOM 2324 N N . SER B 1 134 ? 17.844 -16.078 -4.512 1 85.06 134 SER B N 1
ATOM 2325 C CA . SER B 1 134 ? 18.797 -15.672 -5.539 1 85.06 134 SER B CA 1
ATOM 2326 C C . SER B 1 134 ? 19.047 -14.164 -5.508 1 85.06 134 SER B C 1
ATOM 2328 O O . SER B 1 134 ? 20.094 -13.695 -5.945 1 85.06 134 SER B O 1
ATOM 2330 N N . ALA B 1 135 ? 18.078 -13.398 -5.02 1 84.75 135 ALA B N 1
ATOM 2331 C CA . ALA B 1 135 ? 18.25 -11.953 -4.945 1 84.75 135 ALA B CA 1
ATOM 2332 C C . ALA B 1 135 ? 19.281 -11.578 -3.887 1 84.75 135 ALA B C 1
ATOM 2334 O O . ALA B 1 135 ? 20.078 -10.648 -4.082 1 84.75 135 ALA B O 1
ATOM 2335 N N . GLY B 1 136 ? 19.328 -12.18 -2.797 1 91 136 GLY B N 1
ATOM 2336 C CA . GLY B 1 136 ? 20.281 -11.992 -1.721 1 91 136 GLY B CA 1
ATOM 2337 C C . GLY B 1 136 ? 19.969 -10.789 -0.854 1 91 136 GLY B C 1
ATOM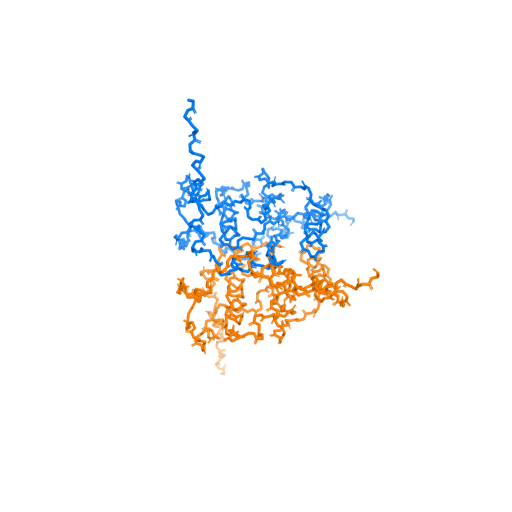 2338 O O . GLY B 1 136 ? 20.359 -10.742 0.317 1 91 136 GLY B O 1
ATOM 2339 N N . THR B 1 137 ? 19.375 -9.672 -1.464 1 91.31 137 THR B N 1
ATOM 2340 C CA . THR B 1 137 ? 19.047 -8.461 -0.726 1 91.31 137 THR B CA 1
ATOM 2341 C C . THR B 1 137 ? 17.906 -7.707 -1.407 1 91.31 137 THR B C 1
ATOM 2343 O O . THR B 1 137 ? 17.562 -7.988 -2.559 1 91.31 137 THR B O 1
ATOM 2346 N N . PHE B 1 138 ? 17.312 -6.703 -0.669 1 86.88 138 PHE B N 1
ATOM 2347 C CA . PHE B 1 138 ? 16.266 -5.871 -1.24 1 86.88 138 PHE B CA 1
ATOM 2348 C C . PHE B 1 138 ? 16.844 -4.629 -1.896 1 86.88 138 PHE B C 1
ATOM 2350 O O . PHE B 1 138 ? 16.156 -3.922 -2.631 1 86.88 138 PHE B O 1
ATOM 2357 N N . ASP B 1 139 ? 18.094 -4.215 -1.462 1 73.69 139 ASP B N 1
ATOM 2358 C CA . ASP B 1 139 ? 18.719 -2.98 -1.923 1 73.69 139 ASP B CA 1
ATOM 2359 C C . ASP B 1 139 ? 19.016 -3.043 -3.42 1 73.69 139 ASP B C 1
ATOM 2361 O O . ASP B 1 139 ? 19.172 -2.006 -4.07 1 73.69 139 ASP B O 1
ATOM 2365 N N . LYS B 1 140 ? 19.25 -4.223 -3.902 1 57.47 140 LYS B N 1
ATOM 2366 C CA . LYS B 1 140 ? 19.609 -4.246 -5.32 1 57.47 140 LYS B CA 1
ATOM 2367 C C . LYS B 1 140 ? 18.438 -3.771 -6.184 1 57.47 140 LYS B C 1
ATOM 2369 O O . LYS B 1 140 ? 17.359 -4.355 -6.152 1 57.47 140 LYS B O 1
ATOM 2374 N N . GLU B 1 141 ? 18.172 -2.539 -5.996 1 49.25 141 GLU B N 1
ATOM 2375 C CA . GLU B 1 141 ? 17.281 -2.154 -7.09 1 49.25 141 GLU B CA 1
ATOM 2376 C C . GLU B 1 141 ? 17.531 -2.998 -8.336 1 49.25 141 GLU B C 1
ATOM 2378 O O . GLU B 1 141 ? 18.219 -2.561 -9.258 1 49.25 141 GLU B O 1
ATOM 2383 N N . LYS B 1 142 ? 18.125 -4.105 -8.125 1 39.69 142 LYS B N 1
ATOM 2384 C CA . LYS B 1 142 ? 18.5 -4.891 -9.297 1 39.69 142 LYS B CA 1
ATOM 2385 C C . LYS B 1 142 ? 17.359 -4.977 -10.305 1 39.69 142 LYS B C 1
ATOM 2387 O O . LYS B 1 142 ? 16.219 -5.25 -9.938 1 39.69 142 LYS B O 1
ATOM 2392 N N . GLU B 1 143 ? 17.594 -4.422 -11.375 1 38.03 143 GLU B N 1
ATOM 2393 C CA . GLU B 1 143 ? 17.031 -4.68 -12.695 1 38.03 143 GLU B CA 1
ATOM 2394 C C . GLU B 1 143 ? 16.625 -6.145 -12.844 1 38.03 143 GLU B C 1
ATOM 2396 O O . GLU B 1 143 ? 16.453 -6.637 -13.961 1 38.03 143 GLU B O 1
ATOM 2401 N N . THR B 1 144 ? 16.922 -6.836 -11.922 1 34.66 144 THR B N 1
ATOM 2402 C CA . THR B 1 144 ? 16.875 -8.273 -12.188 1 34.66 144 THR B CA 1
ATOM 2403 C C . THR B 1 144 ? 15.445 -8.742 -12.398 1 34.66 144 THR B C 1
ATOM 2405 O O . THR B 1 144 ? 15.188 -9.945 -12.492 1 34.66 144 THR B O 1
ATOM 2408 N N . ALA B 1 145 ? 14.492 -8.008 -12.008 1 36.72 145 ALA B N 1
ATOM 2409 C CA . ALA B 1 145 ? 13.414 -8.812 -12.586 1 36.72 145 ALA B CA 1
ATOM 2410 C C . ALA B 1 145 ? 13.797 -9.336 -13.961 1 36.72 145 ALA B C 1
ATOM 2412 O O . ALA B 1 145 ? 14.289 -8.578 -14.805 1 36.72 145 ALA B O 1
ATOM 2413 N N . PRO B 1 146 ? 14.281 -10.555 -14.172 1 31.03 146 PRO B N 1
ATOM 2414 C CA . PRO B 1 146 ? 14.5 -10.984 -15.555 1 31.03 146 PRO B CA 1
ATOM 2415 C C . PRO B 1 146 ? 13.703 -10.156 -16.562 1 31.03 146 PRO B C 1
ATOM 2417 O O . PRO B 1 146 ? 12.609 -9.68 -16.25 1 31.03 146 PRO B O 1
ATOM 2420 N N . ALA B 1 147 ? 14.477 -9.539 -17.531 1 32.31 147 ALA B N 1
ATOM 2421 C CA . ALA B 1 147 ? 13.891 -9.109 -18.797 1 32.31 147 ALA B CA 1
ATOM 2422 C C . ALA B 1 147 ? 12.703 -9.984 -19.188 1 32.31 147 ALA B C 1
ATOM 2424 O O . ALA B 1 147 ? 12.867 -11.023 -19.828 1 32.31 147 ALA B O 1
ATOM 2425 N N . VAL B 1 148 ? 12.016 -10.594 -18.406 1 31.55 148 VAL B N 1
ATOM 2426 C CA . VAL B 1 148 ? 10.922 -11.133 -19.188 1 31.55 148 VAL B CA 1
ATOM 2427 C C . VAL B 1 148 ? 10.516 -10.133 -20.281 1 31.55 148 VAL B C 1
ATOM 2429 O O . VAL B 1 148 ? 10.25 -8.969 -19.984 1 31.55 148 VAL B O 1
ATOM 2432 N N . SER B 1 149 ? 11.18 -10.297 -21.438 1 28 149 SER B N 1
ATOM 2433 C CA . SER B 1 149 ? 10.695 -9.547 -22.594 1 28 149 SER B CA 1
ATOM 2434 C C . SER B 1 149 ? 9.266 -9.062 -22.391 1 28 149 SER B C 1
ATOM 2436 O O . SER B 1 149 ? 8.383 -9.852 -22.047 1 28 149 SER B O 1
ATOM 2438 N N . VAL B 1 150 ? 9.172 -7.906 -21.938 1 29.44 150 VAL B N 1
ATOM 2439 C CA . VAL B 1 150 ? 7.91 -7.238 -22.219 1 29.44 150 VAL B CA 1
ATOM 2440 C C . VAL B 1 150 ? 7.34 -7.746 -23.547 1 29.44 150 VAL B C 1
ATOM 2442 O O . VAL B 1 150 ? 7.715 -7.266 -24.609 1 29.44 150 VAL B O 1
ATOM 2445 N N . GLN B 1 151 ? 7.621 -8.945 -24.078 1 31.02 151 GLN B N 1
ATOM 2446 C CA . GLN B 1 151 ? 6.734 -9.281 -25.203 1 31.02 151 GLN B CA 1
ATOM 2447 C C . GLN B 1 151 ? 5.414 -8.516 -25.094 1 31.02 151 GLN B C 1
ATOM 2449 O O . GLN B 1 151 ? 4.934 -8.25 -23.984 1 31.02 151 GLN B O 1
ATOM 2454 N N . PRO B 1 152 ? 5.082 -7.812 -26.156 1 29.23 152 PRO B N 1
ATOM 2455 C CA . PRO B 1 152 ? 3.92 -6.918 -26.156 1 29.23 152 PRO B CA 1
ATOM 2456 C C . PRO B 1 152 ? 2.812 -7.387 -25.203 1 29.23 152 PRO B C 1
ATOM 2458 O O . PRO B 1 152 ? 2.459 -8.57 -25.203 1 29.23 152 PRO B O 1
ATOM 2461 N N . ILE B 1 153 ? 2.631 -6.816 -24.094 1 32.47 153 ILE B N 1
ATOM 2462 C CA . ILE B 1 153 ? 1.418 -6.98 -23.297 1 32.47 153 ILE B CA 1
ATOM 2463 C C . ILE B 1 153 ? 0.281 -7.477 -24.188 1 32.47 153 ILE B C 1
ATOM 2465 O O . ILE B 1 153 ? -0.54 -8.289 -23.766 1 32.47 153 ILE B O 1
ATOM 2469 N N . ALA B 1 154 ? 0.406 -7.102 -25.344 1 30.98 154 ALA B N 1
ATOM 2470 C CA . ALA B 1 154 ? -0.522 -7.508 -26.391 1 30.98 154 ALA B CA 1
ATOM 2471 C C . ALA B 1 154 ? -0.417 -9.008 -26.672 1 30.98 154 ALA B C 1
ATOM 2473 O O . ALA B 1 154 ? -1.434 -9.688 -26.812 1 30.98 154 ALA B O 1
ATOM 2474 N N . SER B 1 155 ? 0.792 -9.523 -26.797 1 34.94 155 SER B N 1
ATOM 2475 C CA . SER B 1 155 ? 0.856 -10.945 -27.109 1 34.94 155 SER B CA 1
ATOM 2476 C C . SER B 1 155 ? 0.531 -11.789 -25.875 1 34.94 155 SER B C 1
ATOM 2478 O O . SER B 1 155 ? -0.14 -12.82 -25.984 1 34.94 155 SER B O 1
ATOM 2480 N N . PHE B 1 156 ? 0.932 -11.422 -24.703 1 35.62 156 PHE B N 1
ATOM 2481 C CA . PHE B 1 156 ? 0.573 -12.141 -23.484 1 35.62 156 PHE B CA 1
ATOM 2482 C C . PHE B 1 156 ? -0.887 -11.891 -23.125 1 35.62 156 PHE B C 1
ATOM 2484 O O . PHE B 1 156 ? -1.622 -12.828 -22.812 1 35.62 156 PHE B O 1
ATOM 2491 N N . LEU B 1 157 ? -1.388 -10.695 -23.188 1 40.09 157 LEU B N 1
ATOM 2492 C CA . LEU B 1 157 ? -2.818 -10.414 -23.109 1 40.09 157 LEU B CA 1
ATOM 2493 C C . LEU B 1 157 ? -3.58 -11.18 -24.188 1 40.09 157 LEU B C 1
ATOM 2495 O O . LEU B 1 157 ? -4.672 -11.695 -23.938 1 40.09 157 LEU B O 1
ATOM 2499 N N . LYS B 1 158 ? -3.021 -11.242 -25.297 1 39.34 158 LYS B N 1
ATOM 2500 C CA . LYS B 1 158 ? -3.551 -12.07 -26.375 1 39.34 158 LYS B CA 1
ATOM 2501 C C . LYS B 1 158 ? -3.527 -13.547 -26 1 39.34 158 LYS B C 1
ATOM 2503 O O . LYS B 1 158 ? -4.492 -14.273 -26.25 1 39.34 158 LYS B O 1
ATOM 2508 N N . GLU B 1 159 ? -2.566 -13.961 -25.359 1 39.94 159 GLU B N 1
ATOM 2509 C CA . GLU B 1 159 ? -2.525 -15.359 -24.953 1 39.94 159 GLU B CA 1
ATOM 2510 C C . GLU B 1 159 ? -3.449 -15.617 -23.766 1 39.94 159 GLU B C 1
ATOM 2512 O O . GLU B 1 159 ? -4.152 -16.625 -23.734 1 39.94 159 GLU B O 1
ATOM 2517 N N . LEU B 1 160 ? -3.535 -14.727 -22.844 1 40.16 160 LEU B N 1
ATOM 2518 C CA . LEU B 1 160 ? -4.457 -14.836 -21.719 1 40.16 160 LEU B CA 1
ATOM 2519 C C . LEU B 1 160 ? -5.898 -14.641 -22.172 1 40.16 160 LEU B C 1
ATOM 2521 O O . LEU B 1 160 ? -6.797 -15.367 -21.734 1 40.16 160 LEU B O 1
ATOM 2525 N N . GLN B 1 161 ? -6.199 -13.625 -22.938 1 40.34 161 GLN B N 1
ATOM 2526 C CA . GLN B 1 161 ? -7.477 -13.508 -23.625 1 40.34 161 GLN B CA 1
ATOM 2527 C C . GLN B 1 161 ? -7.77 -14.75 -24.469 1 40.34 161 GLN B C 1
ATOM 2529 O O . GLN B 1 161 ? -8.914 -15.195 -24.547 1 40.34 161 GLN B O 1
ATOM 2534 N N . GLN B 1 162 ? -6.852 -15.211 -25.125 1 41.91 162 GLN B N 1
ATOM 2535 C CA . GLN B 1 162 ? -7.039 -16.453 -25.875 1 41.91 162 GLN B CA 1
ATOM 2536 C C . GLN B 1 162 ? -7.32 -17.625 -24.953 1 41.91 162 GLN B C 1
ATOM 2538 O O . GLN B 1 162 ? -8.109 -18.516 -25.281 1 41.91 162 GLN B O 1
ATOM 2543 N N . GLN B 1 163 ? -6.699 -17.656 -23.891 1 39.06 163 GLN B N 1
ATOM 2544 C CA . GLN B 1 163 ? -7.035 -18.734 -22.969 1 39.06 163 GLN B CA 1
ATOM 2545 C C . GLN B 1 163 ? -8.406 -18.516 -22.328 1 39.06 163 GLN B C 1
ATOM 2547 O O . GLN B 1 163 ? -9.141 -19.469 -22.094 1 39.06 163 GLN B O 1
ATOM 2552 N N . HIS B 1 164 ? -8.766 -17.328 -21.922 1 38.75 164 HIS B N 1
ATOM 2553 C CA . HIS B 1 164 ? -10.109 -17.062 -21.422 1 38.75 164 HIS B CA 1
ATOM 2554 C C . HIS B 1 164 ? -11.109 -16.922 -22.562 1 38.75 164 HIS B C 1
ATOM 2556 O O . HIS B 1 164 ? -12.289 -17.234 -22.406 1 38.75 164 HIS B O 1
ATOM 2562 N N . SER B 1 165 ? -10.758 -16.328 -23.562 1 38.34 165 SER B N 1
ATOM 2563 C CA . SER B 1 165 ? -11.672 -16.422 -24.688 1 38.34 165 SER B CA 1
ATOM 2564 C C . SER B 1 165 ? -11.93 -17.891 -25.062 1 38.34 165 SER B C 1
ATOM 2566 O O . SER B 1 165 ? -12.938 -18.203 -25.703 1 38.34 165 SER B O 1
ATOM 2568 N N . SER B 1 166 ? -11.008 -18.641 -24.797 1 37.56 166 SER B N 1
ATOM 2569 C CA . SER B 1 166 ? -11.375 -20 -25.188 1 37.56 166 SER B CA 1
ATOM 2570 C C . SER B 1 166 ? -12.461 -20.562 -24.266 1 37.56 166 SER B C 1
ATOM 2572 O O . SER B 1 166 ? -13.133 -21.531 -24.625 1 37.56 166 SER B O 1
ATOM 2574 N N . SER B 1 167 ? -12.727 -19.969 -23.047 1 35.06 167 SER B N 1
ATOM 2575 C CA . SER B 1 167 ? -13.859 -20.594 -22.375 1 35.06 167 SER B CA 1
ATOM 2576 C C . SER B 1 167 ? -15.156 -19.844 -22.656 1 35.06 167 SER B C 1
ATOM 2578 O O . SER B 1 167 ? -15.844 -19.422 -21.719 1 35.06 167 SER B O 1
ATOM 2580 N N . THR B 1 168 ? -15.242 -18.953 -23.625 1 31.94 168 THR B N 1
ATOM 2581 C CA . THR B 1 168 ? -16.578 -18.719 -24.141 1 31.94 168 THR B CA 1
ATOM 2582 C C . THR B 1 168 ? -17.234 -20.047 -24.562 1 31.94 168 THR B C 1
ATOM 2584 O O . THR B 1 168 ? -16.719 -20.734 -25.438 1 31.94 168 THR B O 1
ATOM 2587 N N . PRO B 1 169 ? -18.109 -20.609 -23.797 1 29.39 169 PRO B N 1
ATOM 2588 C CA . PRO B 1 169 ? -18.938 -21.688 -24.359 1 29.39 169 PRO B CA 1
ATOM 2589 C C . PRO B 1 169 ? -19.641 -21.266 -25.641 1 29.39 169 PRO B C 1
ATOM 2591 O O . PRO B 1 169 ? -20 -20.094 -25.812 1 29.39 169 PRO B O 1
ATOM 2594 N N . GLN B 1 170 ? -19.469 -21.875 -26.688 1 26.75 170 GLN B N 1
ATOM 2595 C CA . GLN B 1 170 ? -20.375 -22.047 -27.828 1 26.75 170 GLN B CA 1
ATOM 2596 C C . GLN B 1 170 ? -21.781 -22.359 -27.359 1 26.75 170 GLN B C 1
ATOM 2598 O O . GLN B 1 170 ? -22.031 -23.391 -26.734 1 26.75 170 GLN B O 1
ATOM 2603 N N . LEU B 1 171 ? -22.609 -21.266 -27.016 1 23.02 171 LEU B N 1
ATOM 2604 C CA . LEU B 1 171 ? -24 -21.438 -27.406 1 23.02 171 LEU B CA 1
ATOM 2605 C C . LEU B 1 171 ? -24.188 -21.109 -28.891 1 23.02 171 LEU B C 1
ATOM 2607 O O . LEU B 1 171 ? -23.609 -20.156 -29.391 1 23.02 171 LEU B O 1
#